Protein AF-A0A238BY83-F1 (afdb_monomer)

Structure (mmCIF, N/CA/C/O backbone):
data_AF-A0A238BY83-F1
#
_entry.id   AF-A0A238BY83-F1
#
loop_
_atom_site.group_PDB
_atom_site.id
_atom_site.type_symbol
_atom_site.label_atom_id
_atom_site.label_alt_id
_atom_site.label_comp_id
_atom_site.label_asym_id
_atom_site.label_entity_id
_atom_site.label_seq_id
_atom_site.pdbx_PDB_ins_code
_atom_site.Cartn_x
_atom_site.Cartn_y
_atom_site.Cartn_z
_atom_site.occupancy
_atom_site.B_iso_or_equiv
_atom_site.auth_seq_id
_atom_site.auth_comp_id
_atom_site.auth_asym_id
_atom_site.auth_atom_id
_atom_site.pdbx_PDB_model_num
ATOM 1 N N . MET A 1 1 ? 31.794 29.079 50.686 1.00 41.81 1 MET A N 1
ATOM 2 C CA . MET A 1 1 ? 31.452 29.181 49.250 1.00 41.81 1 MET A CA 1
ATOM 3 C C . MET A 1 1 ? 31.438 27.779 48.647 1.00 41.81 1 MET A C 1
ATOM 5 O O . MET A 1 1 ? 32.495 27.246 48.347 1.00 41.81 1 MET A O 1
ATOM 9 N N . LYS A 1 2 ? 30.267 27.136 48.556 1.00 31.14 2 LYS A N 1
ATOM 10 C CA . LYS A 1 2 ? 30.106 25.829 47.894 1.00 31.14 2 LYS A CA 1
ATOM 11 C C . LYS A 1 2 ? 29.605 26.087 46.470 1.00 31.14 2 LYS A C 1
ATOM 13 O O . LYS A 1 2 ? 28.514 26.622 46.310 1.00 31.14 2 LYS A O 1
ATOM 18 N N . ARG A 1 3 ? 30.414 25.765 45.455 1.00 30.19 3 ARG A N 1
ATOM 19 C CA . ARG A 1 3 ? 29.990 25.765 44.046 1.00 30.19 3 ARG A CA 1
ATOM 20 C C . ARG A 1 3 ? 29.174 24.495 43.798 1.00 30.19 3 ARG A C 1
ATOM 22 O O . ARG A 1 3 ? 29.721 23.400 43.856 1.00 30.19 3 ARG A O 1
ATOM 29 N N . PHE A 1 4 ? 27.877 24.658 43.563 1.00 29.23 4 PHE A N 1
ATOM 30 C CA . PHE A 1 4 ? 27.013 23.621 43.008 1.00 29.23 4 PHE A CA 1
ATOM 31 C C . PHE A 1 4 ? 27.157 23.642 41.484 1.00 29.23 4 PHE A C 1
ATOM 33 O O . PHE A 1 4 ? 26.803 24.626 40.838 1.00 29.23 4 PHE A O 1
ATOM 40 N N . SER A 1 5 ? 27.692 22.566 40.916 1.00 30.23 5 SER A N 1
ATOM 41 C CA . SER A 1 5 ? 27.694 22.322 39.474 1.00 30.23 5 SER A CA 1
ATOM 42 C C . SER A 1 5 ? 26.360 21.669 39.106 1.00 30.23 5 SER A C 1
ATOM 44 O O . SER A 1 5 ? 26.165 20.480 39.350 1.00 30.23 5 SER A O 1
ATOM 46 N N . LEU A 1 6 ? 25.418 22.439 38.559 1.00 30.34 6 LEU A N 1
ATOM 47 C CA . LEU A 1 6 ? 24.227 21.884 37.917 1.00 30.34 6 LEU A CA 1
ATOM 48 C C . LEU A 1 6 ? 24.635 21.275 36.570 1.00 30.34 6 LEU A C 1
ATOM 50 O O . LEU A 1 6 ? 24.821 21.989 35.588 1.00 30.34 6 LEU A O 1
ATOM 54 N N . ASN A 1 7 ? 24.759 19.949 36.520 1.00 27.45 7 ASN A N 1
ATOM 55 C CA . ASN A 1 7 ? 24.757 19.208 35.263 1.00 27.45 7 ASN A CA 1
ATOM 56 C C . ASN A 1 7 ? 23.314 19.137 34.747 1.00 27.45 7 ASN A C 1
ATOM 58 O O . ASN A 1 7 ? 22.578 18.201 35.048 1.00 27.45 7 ASN A O 1
ATOM 62 N N . LEU A 1 8 ? 22.907 20.150 33.982 1.00 28.91 8 LEU A N 1
ATOM 63 C CA . LEU A 1 8 ? 21.723 20.079 33.130 1.00 28.91 8 LEU A CA 1
ATOM 64 C C . LEU A 1 8 ? 22.057 19.179 31.935 1.00 28.91 8 LEU A C 1
ATOM 66 O O . LEU A 1 8 ? 22.703 19.593 30.974 1.00 28.91 8 LEU A O 1
ATOM 70 N N . SER A 1 9 ? 21.647 17.917 32.019 1.00 26.89 9 SER A N 1
ATOM 71 C CA . SER A 1 9 ? 21.647 16.982 30.900 1.00 26.89 9 SER A CA 1
ATOM 72 C C . SER A 1 9 ? 20.645 17.459 29.845 1.00 26.89 9 SER A C 1
ATOM 74 O O . SER A 1 9 ? 19.437 17.294 29.974 1.00 26.89 9 SER A O 1
ATOM 76 N N . ILE A 1 10 ? 21.170 18.078 28.789 1.00 30.34 10 ILE A N 1
ATOM 77 C CA . ILE A 1 10 ? 20.433 18.453 27.578 1.00 30.34 10 ILE A CA 1
ATOM 78 C C . ILE A 1 10 ? 19.912 17.161 26.915 1.00 30.34 10 ILE A C 1
ATOM 80 O O . ILE A 1 10 ? 20.734 16.332 26.506 1.00 30.34 10 ILE A O 1
ATOM 84 N N . PRO A 1 11 ? 18.590 16.951 26.762 1.00 30.19 11 PRO A N 1
ATOM 85 C CA . PRO A 1 11 ? 18.080 15.819 25.998 1.00 30.19 11 PRO A CA 1
ATOM 86 C C . PRO A 1 11 ? 18.456 15.993 24.522 1.00 30.19 11 PRO A C 1
ATOM 88 O O . PRO A 1 11 ? 18.239 17.049 23.921 1.00 30.19 11 PRO A O 1
ATOM 91 N N . ARG A 1 12 ? 19.056 14.957 23.927 1.00 31.55 12 ARG A N 1
ATOM 92 C CA . ARG A 1 12 ? 19.470 14.942 22.518 1.00 31.55 12 ARG A CA 1
ATOM 93 C C . ARG A 1 12 ? 18.233 15.035 21.616 1.00 31.55 12 ARG A C 1
ATOM 95 O O . ARG A 1 12 ? 17.454 14.093 21.537 1.00 31.55 12 ARG A O 1
ATOM 102 N N . LYS A 1 13 ? 18.100 16.150 20.891 1.00 34.75 13 LYS A N 1
ATOM 103 C CA . LYS A 1 13 ? 17.168 16.362 19.767 1.00 34.75 13 LYS A CA 1
ATOM 104 C C . LYS A 1 13 ? 17.365 15.312 18.657 1.00 34.75 13 LYS A C 1
ATOM 106 O O . LYS A 1 13 ? 18.086 15.581 17.697 1.00 34.75 13 LYS A O 1
ATOM 111 N N . LYS A 1 14 ? 16.752 14.129 18.756 1.00 36.59 14 LYS A N 1
ATOM 112 C CA . LYS A 1 14 ? 16.713 13.157 17.639 1.00 36.59 14 LYS A CA 1
ATOM 113 C C . LYS A 1 14 ? 15.357 12.486 17.371 1.00 36.59 14 LYS A C 1
ATOM 115 O O . LYS A 1 14 ? 15.296 11.634 16.497 1.00 36.59 14 LYS A O 1
ATOM 120 N N . GLU A 1 15 ? 14.267 12.929 17.995 1.00 35.94 15 GLU A N 1
ATOM 121 C CA . GLU A 1 15 ? 12.929 12.325 17.802 1.00 35.94 15 GLU A CA 1
ATOM 122 C C . GLU A 1 15 ? 11.885 13.244 17.134 1.00 35.94 15 GLU A C 1
ATOM 124 O O . GLU A 1 15 ? 10.696 12.958 17.167 1.00 35.94 15 GLU A O 1
ATOM 129 N N . LEU A 1 16 ? 12.291 14.343 16.486 1.00 33.12 16 LEU A N 1
ATOM 130 C CA . LEU A 1 16 ? 11.354 15.405 16.066 1.00 33.12 16 LEU A CA 1
ATOM 131 C C . LEU A 1 16 ? 11.336 15.749 14.565 1.00 33.12 16 LEU A C 1
ATOM 133 O O . LEU A 1 16 ? 11.006 16.871 14.201 1.00 33.12 16 LEU A O 1
ATOM 137 N N . ILE A 1 17 ? 11.653 14.807 13.671 1.00 40.25 17 ILE A N 1
ATOM 138 C CA . ILE A 1 17 ? 11.677 15.106 12.220 1.00 40.25 17 ILE A CA 1
ATOM 139 C C . ILE A 1 17 ? 10.316 14.845 11.538 1.00 40.25 17 ILE A C 1
ATOM 141 O O . ILE A 1 17 ? 9.956 15.562 10.607 1.00 40.25 17 ILE A O 1
ATOM 145 N N . LEU A 1 18 ? 9.488 13.925 12.052 1.00 41.97 18 LEU A N 1
ATOM 146 C CA . LEU A 1 18 ? 8.132 13.692 11.522 1.00 41.97 18 LEU A CA 1
ATOM 147 C C . LEU A 1 18 ? 7.131 14.789 11.906 1.00 41.97 18 LEU A C 1
ATOM 149 O O . LEU A 1 18 ? 6.262 15.111 11.102 1.00 41.97 18 LEU A O 1
ATOM 153 N N . SER A 1 19 ? 7.267 15.414 13.084 1.00 35.25 19 SER A N 1
ATOM 154 C CA . SER A 1 19 ? 6.398 16.549 13.410 1.00 35.25 19 SER A CA 1
ATOM 155 C C . SER A 1 19 ? 6.731 17.742 12.518 1.00 35.25 19 SER A C 1
ATOM 157 O O . SER A 1 19 ? 5.810 18.325 11.973 1.00 35.25 19 SER A O 1
ATOM 159 N N . GLN A 1 20 ? 8.011 18.051 12.273 1.00 34.56 20 GLN A N 1
ATOM 160 C CA . GLN A 1 20 ? 8.389 19.231 11.489 1.00 34.56 20 GLN A CA 1
ATOM 161 C C . GLN A 1 20 ? 8.187 19.095 9.979 1.00 34.56 20 GLN A C 1
ATOM 163 O O . GLN A 1 20 ? 7.796 20.077 9.372 1.00 34.56 20 GLN A O 1
ATOM 168 N N . PHE A 1 21 ? 8.327 17.926 9.348 1.00 37.38 21 PHE A N 1
ATOM 169 C CA . PHE A 1 21 ? 7.964 17.821 7.923 1.00 37.38 21 PHE A CA 1
ATOM 170 C C . PHE A 1 21 ? 6.446 17.835 7.691 1.00 37.38 21 PHE A C 1
ATOM 172 O O . PHE A 1 21 ? 5.983 18.340 6.672 1.00 37.38 21 PHE A O 1
ATOM 179 N N . VAL A 1 22 ? 5.654 17.357 8.656 1.00 39.00 22 VAL A N 1
ATOM 180 C CA . VAL A 1 22 ? 4.190 17.488 8.609 1.00 39.00 22 VAL A CA 1
ATOM 181 C C . VAL A 1 22 ? 3.746 18.903 9.020 1.00 39.00 22 VAL A C 1
ATOM 183 O O . VAL A 1 22 ? 2.721 19.383 8.543 1.00 39.00 22 VAL A O 1
ATOM 186 N N . THR A 1 23 ? 4.528 19.620 9.839 1.00 32.88 23 THR A N 1
ATOM 187 C CA . THR A 1 23 ? 4.147 20.928 10.398 1.00 32.88 23 THR A CA 1
ATOM 188 C C . THR A 1 23 ? 4.824 22.154 9.747 1.00 32.88 23 THR A C 1
ATOM 190 O O . THR A 1 23 ? 4.247 23.233 9.785 1.00 32.88 23 THR A O 1
ATOM 193 N N . GLU A 1 24 ? 5.969 22.049 9.064 1.00 30.02 24 GLU A N 1
ATOM 194 C CA . GLU A 1 24 ? 6.550 23.145 8.247 1.00 30.02 24 GLU A CA 1
ATOM 195 C C . GLU A 1 24 ? 5.953 23.211 6.838 1.00 30.02 24 GLU A C 1
ATOM 197 O O . GLU A 1 24 ? 5.902 24.286 6.249 1.00 30.02 24 GLU A O 1
ATOM 202 N N . VAL A 1 25 ? 5.379 22.119 6.324 1.00 36.94 25 VAL A N 1
ATOM 203 C CA . VAL A 1 25 ? 4.480 22.205 5.157 1.00 36.94 25 VAL A CA 1
ATOM 204 C C . VAL A 1 25 ? 3.147 22.865 5.558 1.00 36.94 25 VAL A C 1
ATOM 206 O O . VAL A 1 25 ? 2.490 23.500 4.736 1.00 36.94 25 VAL A O 1
ATOM 209 N N . SER A 1 26 ? 2.781 22.823 6.846 1.00 35.38 26 SER A N 1
ATOM 210 C CA . SER A 1 26 ? 1.561 23.451 7.373 1.00 35.38 26 SER A CA 1
ATOM 211 C C . SER A 1 26 ? 1.633 24.980 7.492 1.00 35.38 26 SER A C 1
ATOM 213 O O . SER A 1 26 ? 0.587 25.597 7.685 1.00 35.38 26 SER A O 1
ATOM 215 N N . SER A 1 27 ? 2.806 25.617 7.394 1.00 32.78 27 SER A N 1
ATOM 216 C CA . SER A 1 27 ? 2.915 27.081 7.538 1.00 32.78 27 SER A CA 1
ATOM 217 C C . SER A 1 27 ? 2.923 27.850 6.211 1.00 32.78 27 SER A C 1
ATOM 219 O O . SER A 1 27 ? 2.847 29.078 6.234 1.00 32.78 27 SER A O 1
ATOM 221 N N . PHE A 1 28 ? 2.933 27.165 5.058 1.00 34.78 28 PHE A N 1
ATOM 222 C CA . PHE A 1 28 ? 2.828 27.817 3.740 1.00 34.78 28 PHE A CA 1
ATOM 223 C C . PHE A 1 28 ? 1.877 27.145 2.737 1.00 34.78 28 PHE A C 1
ATOM 225 O O . PHE A 1 28 ? 1.628 27.686 1.660 1.00 34.78 28 PHE A O 1
ATOM 232 N N . VAL A 1 29 ? 1.275 26.009 3.091 1.00 37.59 29 VAL A N 1
ATOM 233 C CA . VAL A 1 29 ? 0.162 25.425 2.340 1.00 37.59 29 VAL A CA 1
ATOM 234 C C . VAL A 1 29 ? -1.115 25.891 3.02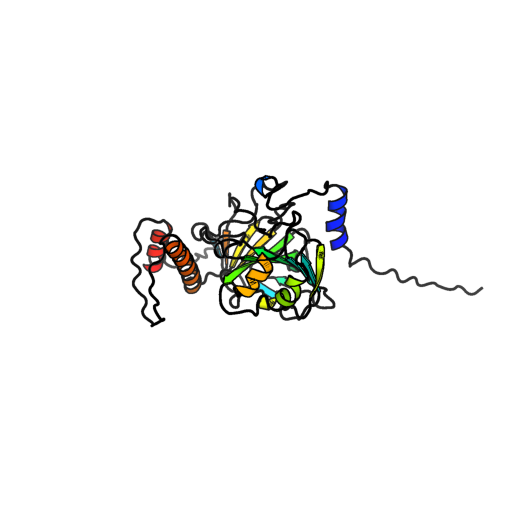9 1.00 37.59 29 VAL A C 1
ATOM 236 O O . VAL A 1 29 ? -1.386 25.491 4.159 1.00 37.59 29 VAL A O 1
ATOM 239 N N . ARG A 1 30 ? -1.916 26.746 2.371 1.00 37.56 30 ARG A N 1
ATOM 240 C CA . ARG A 1 30 ? -3.354 26.835 2.694 1.00 37.56 30 ARG A CA 1
ATOM 241 C C . ARG A 1 30 ? -3.819 25.400 2.870 1.00 37.56 30 ARG A C 1
ATOM 243 O O . ARG A 1 30 ? -3.630 24.654 1.920 1.00 37.56 30 ARG A O 1
ATOM 250 N N . VAL A 1 31 ? -4.337 25.017 4.038 1.00 44.53 31 VAL A N 1
ATOM 251 C CA . VAL A 1 31 ? -4.898 23.682 4.293 1.00 44.53 31 VAL A CA 1
ATOM 252 C C . VAL A 1 31 ? -5.777 23.326 3.094 1.00 44.53 31 VAL A C 1
ATOM 254 O O . VAL A 1 31 ? -6.873 23.866 2.955 1.00 44.53 31 VAL A O 1
ATOM 257 N N . MET A 1 32 ? -5.243 22.549 2.147 1.00 55.66 32 MET A N 1
ATOM 258 C CA . MET A 1 32 ? -5.947 22.289 0.899 1.00 55.66 32 MET A CA 1
ATOM 259 C C . MET A 1 32 ? -6.976 21.239 1.252 1.00 55.66 32 MET A C 1
ATOM 261 O O . MET A 1 32 ? -6.632 20.094 1.539 1.00 55.66 32 MET A O 1
ATOM 265 N N . ASN A 1 33 ? -8.226 21.676 1.338 1.00 72.81 33 ASN A N 1
ATOM 266 C CA . ASN A 1 33 ? -9.352 20.786 1.512 1.00 72.81 33 ASN A CA 1
ATOM 267 C C . ASN A 1 33 ? -9.469 19.979 0.211 1.00 72.81 33 ASN A C 1
ATOM 269 O O . ASN A 1 33 ? -9.719 20.558 -0.840 1.00 72.81 33 ASN A O 1
ATOM 273 N N . TRP A 1 34 ? -9.176 18.684 0.265 1.00 85.75 34 TRP A N 1
ATOM 274 C CA . TRP A 1 34 ? -9.287 17.762 -0.865 1.00 85.75 34 TRP A CA 1
ATOM 275 C C . TRP A 1 34 ? -10.074 16.538 -0.417 1.00 85.75 34 TRP A C 1
ATOM 277 O O . TRP A 1 34 ? -10.044 16.192 0.763 1.00 85.75 34 TRP A O 1
ATOM 287 N N . ASP A 1 35 ? -10.755 15.869 -1.338 1.00 84.88 35 ASP A N 1
ATOM 288 C CA . ASP A 1 35 ? -11.461 14.616 -1.072 1.00 84.88 35 ASP A CA 1
ATOM 289 C C . ASP A 1 35 ? -11.486 13.730 -2.333 1.00 84.88 35 ASP A C 1
ATOM 291 O O . ASP A 1 35 ? -10.719 13.945 -3.275 1.00 84.88 35 ASP A O 1
ATOM 295 N N . TYR A 1 36 ? -12.310 12.680 -2.331 1.00 86.94 36 TYR A N 1
ATOM 296 C CA . TYR A 1 36 ? -12.517 11.794 -3.483 1.00 86.94 36 TYR A CA 1
ATOM 297 C C . TYR A 1 36 ? -13.848 12.048 -4.214 1.00 86.94 36 TYR A C 1
ATOM 299 O O . TYR A 1 36 ? -14.173 11.330 -5.163 1.00 86.94 36 TYR A O 1
ATOM 307 N N . CYS A 1 37 ? -14.604 13.059 -3.788 1.00 79.56 37 CYS A N 1
ATOM 308 C CA . CYS A 1 37 ? -15.948 13.393 -4.236 1.00 79.56 37 CYS A CA 1
ATOM 309 C C . CYS A 1 37 ? -15.971 14.785 -4.886 1.00 79.56 37 CYS A C 1
ATOM 311 O O . CYS A 1 37 ? -15.739 14.890 -6.092 1.00 79.56 37 CYS A O 1
ATOM 313 N N . GLU A 1 38 ? -16.270 15.830 -4.111 1.00 75.88 38 GLU A N 1
ATOM 314 C CA . GLU A 1 38 ? -16.472 17.199 -4.594 1.00 75.88 38 GLU A CA 1
ATOM 315 C C . GLU A 1 38 ? -15.154 17.818 -5.075 1.00 75.88 38 GLU A C 1
ATOM 317 O O . GLU A 1 38 ? -15.053 18.257 -6.221 1.00 75.88 38 GLU A O 1
ATOM 322 N N . GLU A 1 39 ? -14.111 17.728 -4.251 1.00 81.56 39 GLU A N 1
ATOM 323 C CA . GLU A 1 39 ? -12.740 18.153 -4.553 1.00 81.56 39 GLU A CA 1
ATOM 324 C C . GLU A 1 39 ? -11.891 16.947 -4.976 1.00 81.56 39 GLU A C 1
ATOM 326 O O . GLU A 1 39 ? -10.784 16.708 -4.479 1.00 81.56 39 GLU A O 1
ATOM 331 N N . GLY A 1 40 ? -12.459 16.149 -5.886 1.00 83.25 40 GLY A N 1
ATOM 332 C CA . GLY A 1 40 ? -11.919 14.867 -6.319 1.00 83.25 40 GLY A 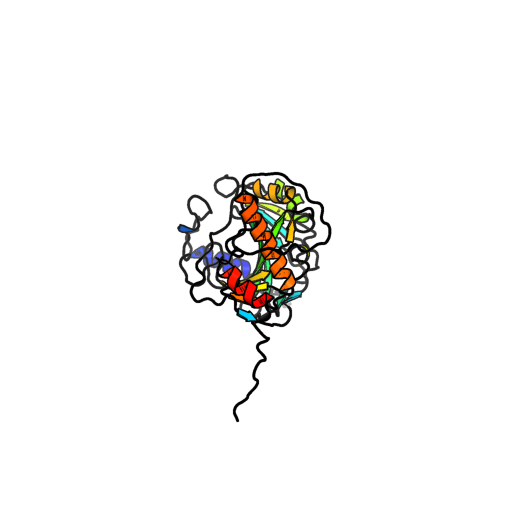CA 1
ATOM 333 C C . GLY A 1 40 ? -10.596 14.946 -7.100 1.00 83.25 40 GLY A C 1
ATOM 334 O O . GLY A 1 40 ? -10.143 16.026 -7.487 1.00 83.25 40 GLY A O 1
ATOM 335 N N . PRO A 1 41 ? -10.002 13.787 -7.458 1.00 85.44 41 PRO A N 1
ATOM 336 C CA . PRO A 1 41 ? -8.668 13.677 -8.064 1.00 85.44 41 PRO A CA 1
ATOM 337 C C . PRO A 1 41 ? -8.355 14.562 -9.273 1.00 85.44 41 PRO A C 1
ATOM 339 O O . PRO A 1 41 ? -7.191 14.842 -9.549 1.00 85.44 41 PRO A O 1
ATOM 342 N N . LYS A 1 42 ? -9.379 14.984 -10.021 1.00 85.69 42 LYS A N 1
ATOM 343 C CA . LYS A 1 42 ? -9.241 15.883 -11.174 1.00 85.69 42 LYS A CA 1
ATOM 344 C C . LYS A 1 42 ? -8.822 17.306 -10.771 1.00 85.69 42 LYS A C 1
ATOM 346 O O . LYS A 1 42 ? -8.242 18.007 -11.593 1.00 85.69 42 LYS A O 1
ATOM 351 N N . TYR A 1 43 ? -9.140 17.723 -9.549 1.00 86.25 43 TYR A N 1
ATOM 352 C CA . TYR A 1 43 ? -8.938 19.080 -9.037 1.00 86.25 43 TYR A CA 1
ATOM 353 C C . TYR A 1 43 ? -7.735 19.190 -8.097 1.00 86.25 43 TYR A C 1
ATOM 355 O O . TYR A 1 43 ? -7.404 20.277 -7.631 1.00 86.25 43 TYR A O 1
ATOM 363 N N . TRP A 1 44 ? -7.062 18.072 -7.820 1.00 89.44 44 TRP A N 1
ATOM 364 C CA . TRP A 1 44 ? -5.955 18.048 -6.880 1.00 89.44 44 TRP A CA 1
ATOM 365 C C . TRP A 1 44 ? -4.747 18.857 -7.377 1.00 89.44 44 TRP A C 1
ATOM 367 O O . TRP A 1 44 ? -4.375 18.776 -8.551 1.00 89.44 44 TRP A O 1
ATOM 377 N N . PRO A 1 45 ? -4.085 19.605 -6.482 1.00 82.56 45 PRO A N 1
ATOM 378 C CA . PRO A 1 45 ? -2.884 20.360 -6.818 1.00 82.56 45 PRO A CA 1
ATOM 379 C C . PRO A 1 45 ? -1.724 19.419 -7.163 1.00 82.56 45 PRO A C 1
ATOM 381 O O . PRO A 1 45 ? -1.587 18.346 -6.571 1.00 82.56 45 PRO A O 1
ATOM 384 N N . ASN A 1 46 ? -0.860 19.846 -8.091 1.00 82.31 46 ASN A N 1
ATOM 385 C CA . ASN A 1 46 ? 0.344 19.115 -8.521 1.00 82.31 46 ASN A CA 1
ATOM 386 C C . ASN A 1 46 ? 0.066 17.673 -8.999 1.00 82.31 46 ASN A C 1
ATOM 388 O O . ASN A 1 46 ? 0.945 16.811 -8.977 1.00 82.31 46 ASN A O 1
ATOM 392 N N . ALA A 1 47 ? -1.173 17.398 -9.411 1.00 87.88 47 ALA A N 1
ATOM 393 C CA . ALA A 1 47 ? -1.637 16.089 -9.854 1.00 87.88 47 ALA A CA 1
ATOM 394 C C . ALA A 1 47 ? -1.420 15.847 -11.362 1.00 87.88 47 ALA A C 1
ATOM 396 O O . ALA A 1 47 ? -1.876 14.831 -11.885 1.00 87.88 47 ALA A O 1
ATOM 397 N N . ASP A 1 48 ? -0.738 16.761 -12.054 1.00 87.88 48 ASP A N 1
ATOM 398 C CA . ASP A 1 48 ? -0.529 16.810 -13.507 1.00 87.88 48 ASP A CA 1
ATOM 399 C C . ASP A 1 48 ? 0.921 16.516 -13.940 1.00 87.88 48 ASP A C 1
ATOM 401 O O . ASP A 1 48 ? 1.253 16.607 -15.124 1.00 87.88 48 ASP A O 1
ATOM 405 N N . GLY A 1 49 ? 1.780 16.119 -12.997 1.00 91.50 49 GLY A N 1
ATOM 406 C CA . GLY A 1 49 ? 3.159 15.726 -13.273 1.00 91.50 49 GLY A CA 1
ATOM 407 C C . GLY A 1 49 ? 3.304 14.488 -14.180 1.00 91.50 49 GLY A C 1
ATOM 408 O O . GLY A 1 49 ? 2.356 13.748 -14.466 1.00 91.50 49 GLY A O 1
ATOM 409 N N . HIS A 1 50 ? 4.527 14.244 -14.653 1.00 95.31 50 HIS A N 1
ATOM 410 C CA . HIS A 1 50 ? 4.824 13.172 -15.616 1.00 95.31 50 HIS A CA 1
ATOM 411 C C . HIS A 1 50 ? 5.173 11.829 -14.958 1.00 95.31 50 HIS A C 1
ATOM 413 O O . HIS A 1 50 ? 5.266 10.809 -15.642 1.00 95.31 50 HIS A O 1
ATOM 419 N N . ASN A 1 51 ? 5.321 11.803 -13.635 1.00 96.38 51 ASN A N 1
ATOM 420 C CA . ASN A 1 51 ? 5.588 10.605 -12.848 1.00 96.38 51 ASN A CA 1
ATOM 421 C C . ASN A 1 51 ? 4.483 10.337 -11.820 1.00 96.38 51 ASN A C 1
ATOM 423 O O . ASN A 1 51 ? 4.728 9.745 -10.773 1.00 96.38 51 ASN A O 1
ATOM 427 N N . GLN A 1 52 ? 3.246 10.722 -12.128 1.00 97.88 52 GLN A N 1
ATOM 428 C CA . GLN A 1 52 ? 2.111 10.516 -11.235 1.00 97.88 52 GLN A CA 1
ATOM 429 C C . GLN A 1 52 ? 1.718 9.039 -11.091 1.00 97.88 52 GLN A C 1
ATOM 431 O O . GLN A 1 52 ? 1.809 8.243 -12.031 1.00 97.88 52 GLN A O 1
ATOM 436 N N . SER A 1 53 ? 1.259 8.681 -9.901 1.00 98.44 53 SER A N 1
ATOM 437 C CA . SER A 1 53 ? 0.730 7.369 -9.522 1.00 98.44 53 SER A CA 1
ATOM 438 C C . SER A 1 53 ? -0.759 7.481 -9.171 1.00 98.44 53 SER A C 1
ATOM 440 O O . SER A 1 53 ? -1.199 8.565 -8.781 1.00 98.44 53 SER A O 1
ATOM 442 N N . PRO A 1 54 ? -1.547 6.395 -9.255 1.00 98.44 54 PRO A N 1
ATOM 443 C CA . PRO A 1 54 ? -1.160 5.030 -9.635 1.00 98.44 54 PRO A CA 1
ATOM 444 C C . PRO A 1 54 ? -1.056 4.847 -11.156 1.00 98.44 54 PRO A C 1
ATOM 446 O O . PRO A 1 54 ? -1.404 5.741 -11.918 1.00 98.44 54 PRO A O 1
ATOM 449 N N . ILE A 1 55 ? -0.604 3.679 -11.621 1.00 98.38 55 ILE A N 1
ATOM 450 C CA . ILE A 1 55 ? -0.543 3.321 -13.052 1.00 98.38 55 ILE A CA 1
ATOM 451 C C . ILE A 1 55 ? -1.206 1.966 -13.329 1.00 98.38 55 ILE A C 1
ATOM 453 O O . ILE A 1 55 ? -1.422 1.155 -12.427 1.00 98.38 55 ILE A O 1
ATOM 457 N N . ASN A 1 56 ? -1.495 1.700 -14.604 1.00 97.50 56 ASN A N 1
ATOM 458 C CA . ASN A 1 56 ? -1.808 0.351 -15.067 1.00 97.50 56 ASN A CA 1
ATOM 459 C C . ASN A 1 56 ? -0.523 -0.477 -15.225 1.00 97.50 56 ASN A C 1
ATOM 461 O O . ASN A 1 56 ? 0.394 -0.080 -15.943 1.00 97.50 56 ASN A O 1
ATOM 465 N N . LEU A 1 57 ? -0.492 -1.648 -14.595 1.00 95.75 57 LEU A N 1
ATOM 466 C CA . LEU A 1 57 ? 0.573 -2.636 -14.706 1.00 95.75 57 LEU A CA 1
ATOM 467 C C . LEU A 1 57 ? 0.312 -3.493 -15.951 1.00 95.75 57 LEU A C 1
ATOM 469 O O . LEU A 1 57 ? -0.495 -4.428 -15.934 1.00 95.75 57 LEU A O 1
ATOM 473 N N . ASP A 1 58 ? 0.963 -3.129 -17.053 1.00 88.69 58 ASP A N 1
ATOM 474 C CA . ASP A 1 58 ? 0.839 -3.804 -18.344 1.00 88.69 58 ASP A CA 1
ATOM 475 C C . ASP A 1 58 ? 2.084 -4.650 -18.639 1.00 88.69 58 ASP A C 1
ATOM 477 O O . ASP A 1 58 ? 3.199 -4.135 -18.716 1.00 88.69 58 ASP A O 1
ATOM 481 N N . LEU A 1 59 ? 1.889 -5.956 -18.844 1.00 83.38 59 LEU A N 1
ATOM 482 C CA . LEU A 1 59 ? 2.975 -6.871 -19.204 1.00 83.38 59 LEU A CA 1
ATOM 483 C C . LEU A 1 59 ? 3.618 -6.562 -20.555 1.00 83.38 59 LEU A C 1
ATOM 485 O O . LEU A 1 59 ? 4.745 -6.979 -20.787 1.00 83.38 59 LEU A O 1
ATOM 489 N N . SER A 1 60 ? 2.918 -5.891 -21.467 1.00 84.00 60 SER A N 1
ATOM 490 C CA . SER A 1 60 ? 3.475 -5.560 -22.782 1.00 84.00 60 SER A CA 1
ATOM 491 C C . SER A 1 60 ? 4.496 -4.422 -22.734 1.00 84.00 60 SER A C 1
ATOM 493 O O . SER A 1 60 ? 5.264 -4.256 -23.677 1.00 84.00 60 SER A O 1
ATOM 495 N N . LEU A 1 61 ? 4.524 -3.660 -21.637 1.00 83.50 61 LEU A N 1
ATOM 496 C CA . LEU A 1 61 ? 5.370 -2.476 -21.462 1.00 83.50 61 LEU A CA 1
ATOM 497 C C . LEU A 1 61 ? 6.507 -2.707 -20.460 1.00 83.50 61 LEU A C 1
ATOM 499 O O . LEU A 1 61 ? 7.167 -1.758 -20.042 1.00 83.50 61 LEU A O 1
ATOM 503 N N . VAL A 1 62 ? 6.705 -3.954 -20.029 1.00 90.00 62 VAL A N 1
ATOM 504 C CA . VAL A 1 62 ? 7.571 -4.261 -18.898 1.00 90.00 62 VAL A CA 1
ATOM 505 C C . VAL A 1 62 ? 8.978 -4.654 -19.315 1.00 90.00 62 VAL A C 1
ATOM 507 O O . VAL A 1 62 ? 9.184 -5.435 -20.243 1.00 90.00 62 VAL A O 1
ATOM 510 N N . LYS A 1 63 ? 9.959 -4.178 -18.552 1.00 92.50 63 LYS A N 1
ATOM 511 C CA . LYS A 1 63 ? 11.328 -4.677 -18.605 1.00 92.50 63 LYS A CA 1
ATOM 512 C C . LYS A 1 63 ? 11.543 -5.731 -17.530 1.00 92.50 63 LYS A C 1
ATOM 514 O O . LYS A 1 63 ? 11.318 -5.487 -16.344 1.00 92.50 63 LYS A O 1
ATOM 519 N N . HIS A 1 64 ? 11.998 -6.905 -17.941 1.00 92.19 64 HIS A N 1
ATOM 520 C CA . HIS A 1 64 ? 12.348 -7.971 -17.012 1.00 92.19 64 HIS A CA 1
ATOM 521 C C . HIS A 1 64 ? 13.725 -7.713 -16.416 1.00 92.19 64 HIS A C 1
ATOM 523 O O . HIS A 1 64 ? 14.687 -7.489 -17.149 1.00 92.19 64 HIS A O 1
ATOM 529 N N . ILE A 1 65 ? 13.811 -7.758 -15.092 1.00 94.00 65 ILE A N 1
ATOM 530 C CA . ILE A 1 65 ? 15.053 -7.533 -14.357 1.00 94.00 65 ILE A CA 1
ATOM 531 C C . ILE A 1 65 ? 15.206 -8.644 -13.317 1.00 94.00 65 ILE A C 1
ATOM 533 O O . ILE A 1 65 ? 14.239 -9.036 -12.663 1.00 94.00 65 ILE A O 1
ATOM 537 N N . THR A 1 66 ? 16.425 -9.146 -13.147 1.00 94.12 66 THR A N 1
ATOM 538 C CA . THR A 1 66 ? 16.775 -10.061 -12.056 1.00 94.12 66 THR A CA 1
ATOM 539 C C . THR A 1 66 ? 17.538 -9.286 -10.994 1.00 94.12 66 THR A C 1
ATOM 541 O O . THR A 1 66 ? 18.490 -8.575 -11.308 1.00 94.12 66 THR A O 1
ATOM 544 N N . VAL A 1 67 ? 17.111 -9.411 -9.742 1.00 95.00 67 VAL A N 1
ATOM 545 C CA . VAL A 1 67 ? 17.719 -8.740 -8.588 1.00 95.00 67 VAL A CA 1
ATOM 546 C C . VAL A 1 67 ? 17.767 -9.677 -7.397 1.00 95.00 67 VAL A C 1
ATOM 548 O O . VAL A 1 67 ? 16.957 -10.602 -7.281 1.00 95.00 67 VAL A O 1
ATOM 551 N N . ASP A 1 68 ? 18.658 -9.373 -6.459 1.00 93.56 68 ASP A N 1
ATOM 552 C CA . ASP A 1 68 ? 18.616 -9.989 -5.141 1.00 93.56 68 ASP A CA 1
ATOM 553 C C . ASP A 1 68 ? 17.239 -9.808 -4.482 1.00 93.56 68 ASP A C 1
ATOM 555 O O . ASP A 1 68 ? 16.566 -8.794 -4.706 1.00 93.56 68 ASP A O 1
ATOM 559 N N . PRO A 1 69 ? 16.806 -10.759 -3.637 1.00 93.19 69 PRO A N 1
ATOM 560 C CA . PRO A 1 69 ? 15.513 -10.677 -2.975 1.00 93.19 69 PRO A CA 1
ATOM 561 C C . PRO A 1 69 ? 15.333 -9.379 -2.182 1.00 93.19 69 PRO A C 1
ATOM 563 O O . PRO A 1 69 ? 16.246 -8.917 -1.492 1.00 93.19 69 PRO A O 1
ATOM 566 N N . LEU A 1 70 ? 14.119 -8.831 -2.227 1.00 97.00 70 LEU A N 1
ATOM 567 C CA . LEU A 1 70 ? 13.701 -7.784 -1.303 1.00 97.00 70 LEU A CA 1
ATOM 568 C C . LEU A 1 70 ? 13.630 -8.368 0.114 1.00 97.00 70 LEU A C 1
ATOM 570 O O . LEU A 1 70 ? 12.943 -9.364 0.352 1.00 97.00 70 LEU A O 1
ATOM 574 N N . LYS A 1 71 ? 14.358 -7.756 1.047 1.00 97.81 71 LYS A N 1
ATOM 575 C CA . LYS A 1 71 ? 14.450 -8.190 2.442 1.00 97.81 71 LYS A CA 1
ATOM 576 C C . LYS A 1 71 ? 13.533 -7.339 3.309 1.00 97.81 71 LYS A C 1
ATOM 578 O O . LYS A 1 71 ? 13.506 -6.120 3.167 1.00 97.81 71 LYS A O 1
ATOM 583 N N . PHE A 1 72 ? 12.844 -8.005 4.227 1.00 98.19 72 PHE A N 1
ATOM 584 C CA . PHE A 1 72 ? 11.951 -7.414 5.218 1.00 98.19 72 PHE A CA 1
ATOM 585 C C . PHE A 1 72 ? 12.521 -7.708 6.602 1.00 98.19 72 PHE A C 1
ATOM 587 O O . PHE A 1 72 ? 12.627 -8.872 6.986 1.00 98.19 72 PHE A O 1
ATOM 594 N N . LEU A 1 73 ? 12.932 -6.673 7.327 1.00 97.88 73 LEU A N 1
ATOM 595 C CA . LEU A 1 73 ? 13.553 -6.788 8.645 1.00 97.88 73 LEU A CA 1
ATOM 596 C C . LEU A 1 73 ? 12.546 -6.398 9.723 1.00 97.88 73 LEU A C 1
ATOM 598 O O . LEU A 1 73 ? 11.870 -5.384 9.591 1.00 97.88 73 LEU A O 1
ATOM 602 N N . ASN A 1 74 ? 12.459 -7.186 10.795 1.00 97.12 74 ASN A N 1
ATOM 603 C CA . ASN A 1 74 ? 11.560 -6.957 11.938 1.00 97.12 74 ASN A CA 1
ATOM 604 C C . ASN A 1 74 ? 10.055 -6.948 11.593 1.00 97.12 74 ASN A C 1
ATOM 606 O O . ASN A 1 74 ? 9.239 -6.494 12.387 1.00 97.12 74 ASN A O 1
ATOM 610 N N . TYR A 1 75 ? 9.663 -7.492 10.438 1.00 97.38 75 TYR A N 1
ATOM 611 C CA . TYR A 1 75 ? 8.258 -7.576 10.010 1.00 97.38 75 TYR A CA 1
ATOM 612 C C . TYR A 1 75 ? 7.426 -8.617 10.777 1.00 97.38 75 TYR A C 1
ATOM 614 O O . TYR A 1 75 ? 6.196 -8.552 10.760 1.00 97.38 75 TYR A O 1
ATOM 622 N N . ASP A 1 76 ? 8.090 -9.561 11.447 1.00 95.62 76 ASP A N 1
ATOM 623 C CA . ASP A 1 76 ? 7.461 -10.576 12.302 1.00 95.62 76 ASP A CA 1
ATOM 624 C C . ASP A 1 76 ? 7.266 -10.095 13.752 1.00 95.62 76 ASP A C 1
ATOM 626 O O . ASP A 1 76 ? 6.659 -10.790 14.568 1.00 95.62 76 ASP A O 1
ATOM 630 N N . VAL A 1 77 ? 7.778 -8.906 14.091 1.00 94.81 77 VAL A N 1
ATOM 631 C CA . VAL A 1 77 ? 7.609 -8.318 15.422 1.00 94.81 77 VAL A CA 1
ATOM 632 C C . VAL A 1 77 ? 6.168 -7.849 15.583 1.00 94.81 77 VAL A C 1
ATOM 634 O O . VAL A 1 77 ? 5.610 -7.189 14.708 1.00 94.81 77 VAL A O 1
ATOM 637 N N . LYS A 1 78 ? 5.574 -8.172 16.733 1.00 95.19 78 LYS A N 1
ATOM 638 C CA . LYS A 1 78 ? 4.249 -7.688 17.122 1.00 95.19 78 LYS A CA 1
ATOM 639 C C . LYS A 1 78 ? 4.335 -6.232 17.551 1.00 95.19 78 LYS A C 1
ATOM 641 O O . LYS A 1 78 ? 5.037 -5.899 18.504 1.00 95.19 78 LYS A O 1
ATOM 646 N N . LEU A 1 79 ? 3.599 -5.379 16.855 1.00 95.56 79 LEU A N 1
ATOM 647 C CA . LEU A 1 79 ? 3.589 -3.944 17.077 1.00 95.56 79 LEU A CA 1
ATOM 648 C C . LEU A 1 79 ? 2.297 -3.500 17.761 1.00 95.56 79 LEU A C 1
ATOM 650 O O . LEU A 1 79 ? 1.220 -4.069 17.568 1.00 95.56 79 LEU A O 1
ATOM 654 N N . LYS A 1 80 ? 2.417 -2.425 18.535 1.00 96.25 80 LYS A N 1
ATOM 655 C CA . LYS A 1 80 ? 1.292 -1.641 19.046 1.00 96.25 80 LYS A CA 1
ATOM 656 C C . LYS A 1 80 ? 1.246 -0.326 18.288 1.00 96.25 80 LYS A C 1
ATOM 658 O O . LYS A 1 80 ? 2.272 0.140 17.804 1.00 96.25 80 LYS A O 1
ATOM 663 N N . GLY A 1 81 ? 0.085 0.300 18.210 1.00 96.56 81 GLY A N 1
ATOM 664 C CA . GLY A 1 81 ? -0.055 1.549 17.481 1.00 96.56 81 GLY A CA 1
ATOM 665 C C . GLY A 1 81 ? -1.381 2.235 17.718 1.00 96.56 81 GLY A C 1
ATOM 666 O O . GLY A 1 81 ? -2.062 2.013 18.725 1.00 96.56 81 GLY A O 1
ATOM 667 N N . GLU A 1 82 ? -1.710 3.089 16.768 1.00 98.25 82 GLU A N 1
ATOM 668 C CA . GLU A 1 82 ? -2.992 3.758 16.644 1.00 98.25 82 GLU A CA 1
ATOM 669 C C . GLU A 1 82 ? -3.544 3.499 15.244 1.00 98.25 82 GLU A C 1
ATOM 671 O O . GLU A 1 82 ? -2.802 3.549 14.262 1.00 98.25 82 GLU A O 1
ATOM 676 N N . ILE A 1 83 ? -4.835 3.191 15.175 1.00 98.62 83 ILE A N 1
ATOM 677 C CA . ILE A 1 83 ? -5.607 3.150 13.939 1.00 98.62 83 ILE A CA 1
ATOM 678 C C . ILE A 1 83 ? -6.553 4.343 13.939 1.00 98.62 83 ILE A C 1
ATOM 680 O O . ILE A 1 83 ? -7.174 4.642 14.958 1.00 98.62 83 ILE A O 1
ATOM 684 N N . VAL A 1 84 ? -6.659 5.031 12.812 1.00 98.56 84 VAL A N 1
ATOM 685 C CA . VAL A 1 84 ? -7.479 6.235 12.682 1.00 98.56 84 VAL A CA 1
ATOM 686 C C . VAL A 1 84 ? -8.224 6.216 11.359 1.00 98.56 84 VAL A C 1
ATOM 688 O O . VAL A 1 84 ? -7.649 5.880 10.322 1.00 98.56 84 VAL A O 1
ATOM 691 N N . ASN A 1 85 ? -9.495 6.610 11.389 1.00 98.44 85 ASN A N 1
ATOM 692 C CA . ASN A 1 85 ? -10.167 7.094 10.194 1.00 98.44 85 ASN A CA 1
ATOM 693 C C . ASN A 1 85 ? -9.797 8.572 10.041 1.00 98.44 85 ASN A C 1
ATOM 695 O O . ASN A 1 85 ? -10.290 9.427 10.770 1.00 98.44 85 ASN A O 1
ATOM 699 N N . ASN A 1 86 ? -8.895 8.898 9.117 1.00 95.62 86 ASN A N 1
ATOM 700 C CA . ASN A 1 86 ? -8.457 10.285 8.911 1.00 95.62 86 ASN A CA 1
ATOM 701 C C . ASN A 1 86 ? -9.377 11.070 7.949 1.00 95.62 86 ASN A C 1
ATOM 703 O O . ASN A 1 86 ? -9.056 12.191 7.546 1.00 95.62 86 ASN A O 1
ATOM 707 N N . GLY A 1 87 ? -10.512 10.476 7.567 1.00 95.00 87 GLY A N 1
ATOM 708 C CA . GLY A 1 87 ? -11.473 11.005 6.606 1.00 95.00 87 GLY A CA 1
ATOM 709 C C . GLY A 1 87 ? -11.095 10.795 5.136 1.00 95.00 87 GLY A C 1
ATOM 710 O O . GLY A 1 87 ? -11.906 11.092 4.265 1.00 95.00 87 GLY A O 1
ATOM 711 N N . HIS A 1 88 ? -9.900 10.269 4.856 1.00 94.62 88 HIS A N 1
ATOM 712 C CA . HIS A 1 88 ? -9.446 9.875 3.515 1.00 94.62 88 HIS A CA 1
ATOM 713 C C . HIS A 1 88 ? -9.138 8.381 3.412 1.00 94.62 88 HIS A C 1
ATOM 715 O O . HIS A 1 88 ? -9.134 7.823 2.318 1.00 94.62 88 HIS A O 1
ATOM 721 N N . SER A 1 89 ? -8.806 7.741 4.529 1.00 97.75 89 SER A N 1
ATOM 722 C CA . SER A 1 89 ? -8.481 6.325 4.623 1.00 97.75 89 SER A CA 1
ATOM 723 C C . SER A 1 89 ? -8.526 5.870 6.084 1.00 97.75 89 SER A C 1
ATOM 725 O O . SER A 1 89 ? -8.618 6.675 7.017 1.00 97.75 89 SER A O 1
ATOM 727 N N . VAL A 1 90 ? -8.398 4.560 6.271 1.00 98.50 90 VAL A N 1
ATOM 728 C CA . VAL A 1 90 ? -7.954 3.961 7.526 1.00 98.50 90 VAL A CA 1
ATOM 729 C C . VAL A 1 90 ? -6.434 3.925 7.511 1.00 98.50 90 VAL A C 1
ATOM 731 O O . VAL A 1 90 ? -5.840 3.218 6.699 1.00 98.50 90 VAL A O 1
ATOM 734 N N . GLN A 1 91 ? -5.805 4.660 8.421 1.00 98.69 91 GLN A N 1
ATOM 735 C CA . GLN A 1 91 ? -4.356 4.673 8.585 1.00 98.69 91 GLN A CA 1
ATOM 736 C C . GLN A 1 91 ? -3.973 4.019 9.907 1.00 98.69 91 GLN A C 1
ATOM 738 O O . GLN A 1 91 ? -4.593 4.277 10.938 1.00 98.69 91 GLN A O 1
ATOM 743 N N . VAL A 1 92 ? -2.919 3.208 9.882 1.00 98.62 92 VAL A N 1
ATOM 744 C CA . VAL A 1 92 ? -2.315 2.627 11.077 1.00 98.62 92 VAL A CA 1
ATOM 745 C C . VAL A 1 92 ? -0.888 3.125 11.223 1.00 98.62 92 VAL A C 1
ATOM 747 O O . VAL A 1 92 ? -0.053 2.942 10.335 1.00 98.62 92 VAL A O 1
ATOM 750 N N . THR A 1 93 ? -0.609 3.709 12.384 1.00 97.81 93 THR A N 1
ATOM 751 C CA . THR A 1 93 ? 0.707 4.226 12.759 1.00 97.81 93 THR A CA 1
ATOM 752 C C . THR A 1 93 ? 1.220 3.442 13.969 1.00 97.81 93 THR A C 1
ATOM 754 O O . THR A 1 93 ? 0.745 3.650 15.094 1.00 97.81 93 THR A O 1
ATOM 757 N N . PRO A 1 94 ? 2.156 2.498 13.778 1.00 94.25 94 PRO A N 1
ATOM 758 C CA . PRO A 1 94 ? 2.774 1.793 14.890 1.00 94.25 94 PRO A CA 1
ATOM 759 C C . PRO A 1 94 ? 3.663 2.696 15.746 1.00 94.25 94 PRO A C 1
ATOM 761 O O . PRO A 1 94 ? 4.278 3.644 15.266 1.00 94.25 94 PRO A O 1
ATOM 764 N N . ARG A 1 95 ? 3.758 2.358 17.030 1.00 93.12 95 ARG A N 1
ATOM 765 C CA . ARG A 1 95 ? 4.738 2.905 17.966 1.00 93.12 95 ARG A CA 1
ATOM 766 C C . ARG A 1 95 ? 5.909 1.935 18.049 1.00 93.12 95 ARG A C 1
ATOM 768 O O . ARG A 1 95 ? 5.719 0.759 18.357 1.00 93.12 95 ARG A O 1
ATOM 775 N N . PHE A 1 96 ? 7.111 2.427 17.774 1.00 90.00 96 PHE A N 1
ATOM 776 C CA . PHE A 1 96 ? 8.327 1.622 17.820 1.00 90.00 96 PHE A CA 1
ATOM 777 C C . PHE A 1 96 ? 9.051 1.865 19.142 1.00 90.00 96 PHE A C 1
ATOM 779 O O . PHE A 1 96 ? 9.525 2.966 19.392 1.00 90.00 96 PHE A O 1
ATOM 786 N N . GLU A 1 97 ? 9.127 0.842 19.991 1.00 79.31 97 GLU A N 1
ATOM 787 C CA . GLU A 1 97 ? 9.875 0.918 21.257 1.00 79.31 97 GLU A CA 1
ATOM 788 C C . GLU A 1 97 ? 11.341 0.488 21.081 1.00 79.31 97 GLU A C 1
ATOM 790 O O . GLU A 1 97 ? 12.219 1.014 21.754 1.00 79.31 97 GLU A O 1
ATOM 795 N N . ASN A 1 98 ? 11.612 -0.444 20.157 1.00 75.56 98 ASN A N 1
ATOM 796 C CA . ASN A 1 98 ? 12.945 -1.009 19.925 1.00 75.56 98 ASN A CA 1
ATOM 797 C C . ASN A 1 98 ? 13.267 -1.074 18.422 1.00 75.56 98 ASN A C 1
ATOM 799 O O . ASN A 1 98 ? 13.862 -0.166 17.849 1.00 75.56 98 ASN A O 1
ATOM 803 N N . SER A 1 99 ? 12.862 -2.169 17.774 1.00 85.75 99 SER A N 1
ATOM 804 C CA . SER A 1 99 ? 13.232 -2.500 16.400 1.00 85.75 99 SER A CA 1
ATOM 805 C C . SER A 1 99 ? 12.208 -1.957 15.411 1.00 85.75 99 SER A C 1
ATOM 807 O O . SER A 1 99 ? 11.105 -2.492 15.291 1.00 85.75 99 SER A O 1
ATOM 809 N N . VAL A 1 100 ? 12.584 -0.906 14.685 1.00 94.75 100 VAL A N 1
ATOM 810 C CA . VAL A 1 100 ? 11.772 -0.371 13.588 1.00 94.75 100 VAL A CA 1
ATOM 811 C C . VAL A 1 100 ? 11.797 -1.373 12.421 1.00 94.75 100 VAL A C 1
ATOM 813 O O . VAL A 1 100 ? 12.869 -1.894 12.090 1.00 94.75 100 VAL A O 1
ATOM 816 N N . PRO A 1 101 ? 10.647 -1.707 11.810 1.00 97.94 101 PRO A N 1
ATOM 817 C CA . PRO A 1 101 ? 10.622 -2.508 10.595 1.00 97.94 101 PRO A CA 1
ATOM 818 C C . PRO A 1 101 ? 11.280 -1.779 9.426 1.00 97.94 101 PRO A C 1
ATOM 820 O O . PRO A 1 101 ? 11.091 -0.579 9.244 1.00 97.94 101 PRO A O 1
ATOM 823 N N . GLU A 1 102 ? 12.035 -2.509 8.613 1.00 98.38 102 GLU A N 1
ATOM 824 C CA . GLU A 1 102 ? 12.798 -1.938 7.500 1.00 98.38 102 GLU A CA 1
ATOM 825 C C . GLU A 1 102 ? 12.712 -2.811 6.248 1.00 98.38 102 GLU A C 1
ATOM 827 O O . GLU A 1 102 ? 12.510 -4.028 6.323 1.00 98.38 102 GLU A O 1
ATOM 832 N N . ILE A 1 103 ? 12.913 -2.182 5.091 1.00 98.56 103 ILE A N 1
ATOM 833 C CA . ILE A 1 103 ? 13.081 -2.849 3.801 1.00 98.56 103 ILE A CA 1
ATOM 834 C C . ILE A 1 103 ? 14.411 -2.456 3.155 1.00 98.56 103 ILE A C 1
ATOM 836 O O . ILE A 1 103 ? 14.842 -1.305 3.230 1.00 98.56 103 ILE A O 1
ATOM 840 N N . GLN A 1 104 ? 15.063 -3.422 2.505 1.00 97.62 104 GLN A N 1
ATOM 841 C CA . GLN A 1 104 ? 16.314 -3.218 1.763 1.00 97.62 104 GLN A CA 1
ATOM 842 C C . GLN A 1 104 ? 16.527 -4.310 0.703 1.00 97.62 104 GLN A C 1
ATOM 844 O O . GLN A 1 104 ? 15.910 -5.375 0.761 1.00 97.62 104 GLN A O 1
ATOM 849 N N . GLY A 1 105 ? 17.437 -4.089 -0.247 1.00 96.62 105 GLY A N 1
ATOM 850 C CA . GLY A 1 105 ? 17.651 -5.008 -1.374 1.00 96.62 105 GLY A CA 1
ATOM 851 C C . GLY A 1 105 ? 16.575 -4.857 -2.455 1.00 96.62 105 GLY A C 1
ATOM 852 O O . GLY A 1 105 ? 15.927 -3.816 -2.541 1.00 96.62 105 GLY A O 1
ATOM 853 N N . GLY A 1 106 ? 16.391 -5.855 -3.328 1.00 95.06 106 GLY A N 1
ATOM 854 C CA . GLY A 1 106 ? 15.387 -5.774 -4.403 1.00 95.06 106 GLY A CA 1
ATOM 855 C C . GLY A 1 106 ? 15.577 -4.579 -5.347 1.00 95.06 106 GLY A C 1
ATOM 856 O O . GLY A 1 106 ? 14.593 -4.015 -5.825 1.00 95.06 106 GLY A O 1
ATOM 857 N N . GLY A 1 107 ? 16.824 -4.137 -5.541 1.00 94.56 107 GLY A N 1
ATOM 858 C CA . GLY A 1 107 ? 17.171 -2.968 -6.354 1.00 94.56 107 GLY A CA 1
ATOM 859 C C . GLY A 1 107 ? 16.929 -1.604 -5.694 1.00 94.56 107 GLY A C 1
ATOM 860 O O . GLY A 1 107 ? 16.916 -0.601 -6.400 1.00 94.56 107 GLY A O 1
ATOM 861 N N . PHE A 1 108 ? 16.688 -1.532 -4.379 1.00 96.38 108 PHE A N 1
ATOM 862 C CA . PHE A 1 108 ? 16.730 -0.254 -3.655 1.00 96.38 108 PHE A CA 1
ATOM 863 C C . PHE A 1 108 ? 18.170 0.259 -3.499 1.00 96.38 108 PHE A C 1
ATOM 865 O O . PHE A 1 108 ? 19.098 -0.527 -3.328 1.00 96.38 108 PHE A O 1
ATOM 872 N N . ASP A 1 109 ? 18.337 1.581 -3.533 1.00 95.19 109 ASP A N 1
ATOM 873 C CA . ASP A 1 109 ? 19.622 2.284 -3.402 1.00 95.19 109 ASP A CA 1
ATOM 874 C C . ASP A 1 109 ? 20.026 2.559 -1.944 1.00 95.19 109 ASP A C 1
ATOM 876 O O . ASP A 1 109 ? 21.160 2.943 -1.668 1.00 95.19 109 ASP A O 1
ATOM 880 N N . GLN A 1 110 ? 19.100 2.360 -1.010 1.00 97.56 110 GLN A N 1
ATOM 881 C CA . GLN A 1 110 ? 19.292 2.520 0.426 1.00 97.56 110 GLN A CA 1
ATOM 882 C C . GLN A 1 110 ? 18.300 1.641 1.199 1.00 97.56 110 GLN A C 1
ATOM 884 O O . GLN A 1 110 ? 17.381 1.048 0.627 1.00 97.56 110 GLN A O 1
ATOM 889 N N . THR A 1 111 ? 18.466 1.591 2.517 1.00 98.38 111 THR A N 1
ATOM 890 C CA . THR A 1 111 ? 17.482 1.011 3.435 1.00 98.38 111 THR A CA 1
ATOM 891 C C . THR A 1 111 ? 16.377 2.020 3.725 1.00 98.38 111 THR A C 1
ATOM 893 O O . THR A 1 111 ? 16.639 3.217 3.865 1.00 98.38 111 THR A O 1
ATOM 896 N N . TYR A 1 112 ? 15.146 1.531 3.839 1.00 98.69 112 TYR A N 1
ATOM 897 C CA . TYR A 1 112 ? 13.980 2.345 4.155 1.00 98.69 112 TYR A CA 1
ATOM 898 C C . TYR A 1 112 ? 13.301 1.828 5.419 1.00 98.69 112 TYR A C 1
ATOM 900 O O . TYR A 1 112 ? 13.009 0.635 5.520 1.00 98.69 112 TYR A O 1
ATOM 908 N N . ARG A 1 113 ? 13.011 2.721 6.367 1.00 97.94 113 ARG A N 1
ATOM 909 C CA . ARG A 1 113 ? 12.286 2.381 7.596 1.00 97.94 113 ARG A CA 1
ATOM 910 C C . ARG A 1 113 ? 10.791 2.588 7.427 1.00 97.94 113 ARG A C 1
ATOM 912 O O . ARG A 1 113 ? 10.359 3.540 6.785 1.00 97.94 113 ARG A O 1
ATOM 919 N N . PHE A 1 114 ? 10.011 1.681 7.990 1.00 98.50 114 PHE A N 1
ATOM 920 C CA . PHE A 1 114 ? 8.558 1.696 7.943 1.00 98.50 114 PHE A CA 1
ATOM 921 C C . PHE A 1 114 ? 7.989 2.840 8.795 1.00 98.50 114 PHE A C 1
ATOM 923 O O . PHE A 1 114 ? 8.482 3.108 9.889 1.00 98.50 114 PHE A O 1
ATOM 930 N N . VAL A 1 115 ? 6.942 3.498 8.291 1.00 97.75 115 VAL A N 1
ATOM 931 C CA . VAL A 1 115 ? 6.312 4.669 8.924 1.00 97.75 115 VAL A CA 1
ATOM 932 C C . VAL A 1 115 ? 4.860 4.371 9.294 1.00 97.75 115 VAL A C 1
ATOM 934 O O . VAL A 1 115 ? 4.465 4.506 10.450 1.00 97.75 115 VAL A O 1
ATOM 937 N N . GLN A 1 116 ? 4.060 3.968 8.309 1.00 98.25 116 GLN A N 1
ATOM 938 C CA . GLN A 1 116 ? 2.625 3.718 8.446 1.00 98.25 116 GLN A CA 1
ATOM 939 C C . GLN A 1 116 ? 2.138 2.817 7.314 1.00 98.25 116 GLN A C 1
ATOM 941 O O . GLN A 1 116 ? 2.830 2.646 6.305 1.00 98.25 116 GLN A O 1
ATOM 946 N N . TYR A 1 117 ? 0.944 2.254 7.469 1.00 98.81 117 TYR A N 1
ATOM 947 C CA . TYR A 1 117 ? 0.213 1.722 6.326 1.00 98.81 117 TYR A CA 1
ATOM 948 C C . TYR A 1 117 ? -1.230 2.221 6.303 1.00 98.81 117 TYR A C 1
ATOM 950 O O . TYR A 1 117 ? -1.799 2.581 7.336 1.00 98.81 117 TYR A O 1
ATOM 958 N N . HIS A 1 118 ? -1.823 2.224 5.115 1.00 98.81 118 HIS A N 1
ATOM 959 C CA . HIS A 1 118 ? -3.207 2.631 4.896 1.00 98.81 118 HIS A CA 1
ATOM 960 C C . HIS A 1 118 ? -3.816 1.898 3.700 1.00 98.81 118 HIS A C 1
ATOM 962 O O . HIS A 1 118 ? -3.133 1.152 2.994 1.00 98.81 118 HIS A O 1
ATOM 968 N N . PHE A 1 119 ? -5.120 2.077 3.504 1.00 98.81 119 PHE A N 1
ATOM 969 C CA . PHE A 1 119 ? -5.902 1.276 2.569 1.00 98.81 119 PHE A CA 1
ATOM 970 C C . PHE A 1 119 ? -6.673 2.134 1.568 1.00 98.81 119 PHE A C 1
ATOM 972 O O . PHE A 1 119 ? -7.188 3.200 1.903 1.00 98.81 119 PHE A O 1
ATOM 979 N N . HIS A 1 120 ? -6.837 1.603 0.366 1.00 98.69 120 HIS A N 1
ATOM 980 C CA . HIS A 1 120 ? -7.713 2.128 -0.672 1.00 98.69 120 HIS A CA 1
ATOM 981 C C . HIS A 1 120 ? -8.730 1.048 -1.041 1.00 98.69 120 HIS A C 1
ATOM 983 O O . HIS A 1 120 ? -8.363 -0.118 -1.211 1.00 98.69 120 HIS A O 1
ATOM 989 N N . TRP A 1 121 ? -10.011 1.399 -1.117 1.00 98.50 121 TRP A N 1
ATOM 990 C CA . TRP A 1 121 ? -11.081 0.454 -1.425 1.00 98.50 121 TRP A CA 1
ATOM 991 C C . TRP A 1 121 ? -12.242 1.107 -2.173 1.00 98.50 121 TRP A C 1
ATOM 993 O O . TRP A 1 121 ? -12.426 2.326 -2.195 1.00 98.50 121 TRP A O 1
ATOM 1003 N N . GLY A 1 122 ? -13.038 0.255 -2.817 1.00 96.56 122 GLY A N 1
ATOM 1004 C CA . GLY A 1 122 ? -14.231 0.640 -3.559 1.00 96.56 122 GLY A CA 1
ATOM 1005 C C . GLY A 1 122 ? -15.510 0.128 -2.911 1.00 96.56 122 GLY A C 1
ATOM 1006 O O . GLY A 1 122 ? -15.492 -0.685 -1.980 1.00 96.56 122 GLY A O 1
ATOM 1007 N N . LEU A 1 123 ? -16.648 0.560 -3.455 1.00 96.25 123 LEU A N 1
ATOM 1008 C CA . LEU A 1 123 ? -17.968 0.146 -2.967 1.00 96.25 123 LEU A CA 1
ATOM 1009 C C . LEU A 1 123 ? -18.363 -1.246 -3.480 1.00 96.25 123 LEU A C 1
ATOM 1011 O O . LEU A 1 123 ? -19.248 -1.899 -2.924 1.00 96.25 123 LEU A O 1
ATOM 1015 N N . HIS A 1 124 ? -17.694 -1.727 -4.531 1.00 95.44 124 HIS A N 1
ATOM 1016 C CA . HIS A 1 124 ? -17.995 -2.994 -5.190 1.00 95.44 124 HIS A CA 1
ATOM 1017 C C . HIS A 1 124 ? -16.757 -3.880 -5.332 1.00 95.44 124 HIS A C 1
ATOM 1019 O O . HIS A 1 124 ? -15.625 -3.420 -5.275 1.00 95.44 124 HIS A O 1
ATOM 1025 N N . ASP A 1 125 ? -16.961 -5.187 -5.501 1.00 95.31 125 ASP A N 1
ATOM 1026 C CA . ASP A 1 125 ? -15.879 -6.189 -5.485 1.00 95.31 125 ASP A CA 1
ATOM 1027 C C . ASP A 1 125 ? -14.954 -6.138 -6.720 1.00 95.31 125 ASP A C 1
ATOM 1029 O O . ASP A 1 125 ? -13.956 -6.856 -6.785 1.00 95.31 125 ASP A O 1
ATOM 1033 N N . ASN A 1 126 ? -15.308 -5.340 -7.727 1.00 92.31 126 ASN A N 1
ATOM 1034 C CA . ASN A 1 126 ? -14.589 -5.177 -8.990 1.00 92.31 126 ASN A CA 1
ATOM 1035 C C . ASN A 1 126 ? -13.899 -3.807 -9.128 1.00 92.31 126 ASN A C 1
ATOM 1037 O O . ASN A 1 126 ? -13.435 -3.483 -10.219 1.00 92.31 126 ASN A O 1
ATOM 1041 N N . GLU A 1 127 ? -13.846 -3.019 -8.055 1.00 94.69 127 GLU A N 1
ATOM 1042 C CA . GLU A 1 127 ? -13.151 -1.734 -7.973 1.00 94.69 127 GLU A CA 1
ATOM 1043 C C . GLU A 1 127 ? -12.555 -1.533 -6.576 1.00 94.69 127 GLU A C 1
ATOM 1045 O O . GLU A 1 127 ? -13.020 -2.147 -5.620 1.00 94.69 127 GLU A O 1
ATOM 1050 N N . GLY A 1 128 ? -11.561 -0.653 -6.448 1.00 96.88 128 GLY A N 1
ATOM 1051 C CA . GLY A 1 128 ? -11.045 -0.241 -5.143 1.00 96.88 128 GLY A CA 1
ATOM 1052 C C . GLY A 1 128 ? -9.539 -0.113 -5.050 1.00 96.88 128 GLY A C 1
ATOM 1053 O O . GLY A 1 128 ? -9.054 0.774 -4.360 1.00 96.88 128 GLY A O 1
ATOM 1054 N N . SER A 1 129 ? -8.797 -0.960 -5.757 1.00 98.56 129 SER A N 1
ATOM 1055 C CA . SER A 1 129 ? -7.357 -0.766 -5.888 1.00 98.56 129 SER A CA 1
ATOM 1056 C C . SER A 1 129 ? -7.051 0.496 -6.682 1.00 98.56 129 SER A C 1
ATOM 1058 O O . SER A 1 1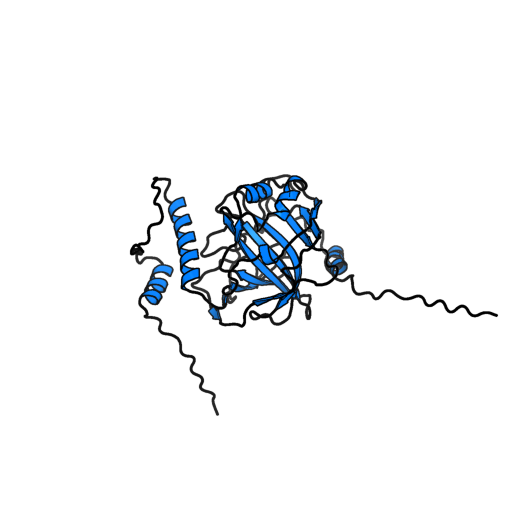29 ? -7.793 0.856 -7.594 1.00 98.56 129 SER A O 1
ATOM 1060 N N . GLU A 1 130 ? -5.937 1.140 -6.374 1.00 98.44 130 GLU A N 1
ATOM 1061 C CA . GLU A 1 130 ? -5.467 2.307 -7.112 1.00 98.44 130 GLU A CA 1
ATOM 1062 C C . GLU A 1 130 ? -4.726 1.869 -8.374 1.00 98.44 130 GLU A C 1
ATOM 1064 O O . GLU A 1 130 ? -5.056 2.276 -9.493 1.00 98.44 130 GLU A O 1
ATOM 1069 N N . HIS A 1 131 ? -3.771 0.955 -8.217 1.00 98.69 131 HIS A N 1
ATOM 1070 C CA . HIS A 1 131 ? -3.146 0.294 -9.347 1.00 98.69 131 HIS A CA 1
ATOM 1071 C C . HIS A 1 131 ? -4.127 -0.674 -10.003 1.00 98.69 131 HIS A C 1
ATOM 1073 O O . HIS A 1 131 ? -5.019 -1.253 -9.375 1.00 98.69 131 HIS A O 1
ATOM 1079 N N . THR A 1 132 ? -3.926 -0.892 -11.296 1.00 97.19 132 THR A N 1
ATOM 1080 C CA . THR A 1 132 ? -4.649 -1.922 -12.046 1.00 97.19 132 THR A CA 1
ATOM 1081 C C . THR A 1 132 ? -3.668 -2.903 -12.654 1.00 97.19 132 THR A C 1
ATOM 1083 O O . THR A 1 132 ? -2.521 -2.558 -12.923 1.00 97.19 132 THR A O 1
ATOM 1086 N N . LEU A 1 133 ? -4.114 -4.137 -12.878 1.00 94.56 133 LEU A N 1
ATOM 1087 C CA . LEU A 1 133 ? -3.364 -5.142 -13.626 1.00 94.56 133 LEU A CA 1
ATOM 1088 C C . LEU A 1 133 ? -4.097 -5.408 -14.938 1.00 94.56 133 LEU A C 1
ATOM 1090 O O . LEU A 1 133 ? -5.233 -5.886 -14.921 1.00 94.56 133 LEU A O 1
ATOM 1094 N N . ALA A 1 134 ? -3.469 -5.090 -16.072 1.00 90.25 134 ALA A N 1
ATOM 1095 C CA . ALA A 1 134 ? -4.097 -5.170 -17.397 1.00 90.25 134 ALA A CA 1
ATOM 1096 C C . ALA A 1 134 ? -5.475 -4.463 -17.469 1.00 90.25 134 ALA A C 1
ATOM 1098 O O . ALA A 1 134 ? -6.430 -4.962 -18.076 1.00 90.25 134 ALA A O 1
ATOM 1099 N N . GLY A 1 135 ? -5.582 -3.305 -16.811 1.00 91.94 135 GLY A N 1
ATOM 1100 C CA . GLY A 1 135 ? -6.776 -2.465 -16.744 1.00 91.94 135 GLY A CA 1
ATOM 1101 C C . GLY A 1 135 ? -7.873 -2.981 -15.811 1.00 91.94 135 GLY A C 1
ATOM 1102 O O . GLY A 1 135 ? -8.998 -2.491 -15.877 1.00 91.94 135 GLY A O 1
ATOM 1103 N N . LEU A 1 136 ? -7.589 -3.987 -14.980 1.00 92.56 136 LEU A N 1
ATOM 1104 C CA . LEU A 1 136 ? -8.530 -4.528 -14.002 1.00 92.56 136 LEU A CA 1
ATOM 1105 C C . LEU A 1 136 ? -8.148 -4.112 -12.586 1.00 92.56 136 LEU A C 1
ATOM 1107 O O . LEU A 1 136 ? -6.991 -4.245 -12.182 1.00 92.56 136 LEU A O 1
ATOM 1111 N N . HIS A 1 137 ? -9.148 -3.652 -11.841 1.00 95.88 137 HIS A N 1
ATOM 1112 C CA . HIS A 1 137 ? -9.026 -3.362 -10.421 1.00 95.88 137 HIS A CA 1
ATOM 1113 C C . HIS A 1 137 ? -9.173 -4.627 -9.572 1.00 95.88 137 HIS A C 1
ATOM 1115 O O . HIS A 1 137 ? -9.858 -5.590 -9.934 1.00 95.88 137 HIS A O 1
ATOM 1121 N N . TYR A 1 138 ? -8.558 -4.568 -8.399 1.00 97.50 138 TYR A N 1
ATOM 1122 C CA . TYR A 1 138 ? -8.852 -5.415 -7.255 1.00 97.50 138 TYR A CA 1
ATOM 1123 C C . TYR A 1 138 ? -9.844 -4.696 -6.317 1.00 97.50 138 TYR A C 1
ATOM 1125 O O . TYR A 1 138 ? -9.958 -3.473 -6.390 1.00 97.50 138 TYR A O 1
ATOM 1133 N N . PRO A 1 139 ? -10.561 -5.424 -5.438 1.00 98.00 139 PRO A N 1
ATOM 1134 C CA . PRO A 1 139 ? -11.499 -4.830 -4.478 1.00 98.00 139 PRO A CA 1
ATOM 1135 C C . PRO A 1 139 ? -10.894 -3.777 -3.535 1.00 98.00 139 PRO A C 1
ATOM 1137 O O . PRO A 1 139 ? -11.611 -2.921 -3.020 1.00 98.00 139 PRO A O 1
ATOM 1140 N N . ALA A 1 140 ? -9.597 -3.895 -3.244 1.00 98.62 140 ALA A N 1
ATOM 1141 C CA . ALA A 1 140 ? -8.862 -2.995 -2.367 1.00 98.62 140 ALA A CA 1
ATOM 1142 C C . ALA A 1 140 ? -7.345 -3.147 -2.568 1.00 98.62 140 ALA A C 1
ATOM 1144 O O . ALA A 1 140 ? -6.870 -4.143 -3.130 1.00 98.62 140 ALA A O 1
ATOM 1145 N N . GLU A 1 141 ? -6.594 -2.162 -2.089 1.00 98.88 141 GLU A N 1
ATOM 1146 C CA . GLU A 1 141 ? -5.134 -2.115 -2.105 1.00 98.88 141 GLU A CA 1
ATOM 1147 C C . GLU A 1 141 ? -4.604 -1.548 -0.784 1.00 98.88 141 GLU A C 1
ATOM 1149 O O . GLU A 1 141 ? -5.139 -0.584 -0.242 1.00 98.88 141 GLU A O 1
ATOM 1154 N N . LEU A 1 142 ? -3.556 -2.172 -0.258 1.00 98.88 142 LEU A N 1
ATOM 1155 C CA . LEU A 1 142 ? -2.822 -1.742 0.927 1.00 98.88 142 LEU A CA 1
ATOM 1156 C C . LEU A 1 142 ? -1.518 -1.075 0.502 1.00 98.88 142 LEU A C 1
ATOM 1158 O O . LEU A 1 142 ? -0.784 -1.640 -0.309 1.00 98.88 142 LEU A O 1
ATOM 1162 N N . HIS A 1 143 ? -1.178 0.048 1.129 1.00 98.88 143 HIS A N 1
ATOM 1163 C CA . HIS A 1 143 ? 0.113 0.716 0.978 1.00 98.88 143 HIS A CA 1
ATOM 1164 C C . HIS A 1 143 ? 0.892 0.706 2.285 1.00 98.88 143 HIS A C 1
ATOM 1166 O O . HIS A 1 143 ? 0.452 1.293 3.268 1.00 98.88 143 HIS A O 1
ATOM 1172 N N . LEU A 1 144 ? 2.074 0.084 2.289 1.00 98.88 144 LEU A N 1
ATOM 1173 C CA . LEU A 1 144 ? 3.046 0.178 3.378 1.00 98.88 144 LEU A CA 1
ATOM 1174 C C . LEU A 1 144 ? 4.095 1.237 3.028 1.00 98.88 144 LEU A C 1
ATOM 1176 O O . LEU A 1 144 ? 4.888 1.054 2.098 1.00 98.88 144 LEU A O 1
ATOM 1180 N N . VAL A 1 145 ? 4.105 2.335 3.776 1.00 98.69 145 VAL A N 1
ATOM 1181 C CA . VAL A 1 145 ? 4.921 3.519 3.496 1.00 98.69 145 VAL A CA 1
ATOM 1182 C C . VAL A 1 145 ? 6.207 3.494 4.309 1.00 98.69 145 VAL A C 1
ATOM 1184 O O . VAL A 1 145 ? 6.193 3.256 5.519 1.00 98.69 145 VAL A O 1
ATOM 1187 N N . HIS A 1 146 ? 7.318 3.772 3.632 1.00 98.62 146 HIS A N 1
ATOM 1188 C CA . HIS A 1 146 ? 8.653 3.796 4.209 1.00 98.62 146 HIS A CA 1
ATOM 1189 C C . HIS A 1 146 ? 9.422 5.048 3.795 1.00 98.62 146 HIS A C 1
ATOM 1191 O O . HIS A 1 146 ? 9.275 5.532 2.673 1.00 98.62 146 HIS A O 1
ATOM 1197 N N . GLU A 1 147 ? 10.312 5.512 4.664 1.00 97.31 147 GLU A N 1
ATOM 1198 C CA . GLU A 1 147 ? 11.214 6.637 4.409 1.00 97.31 147 GLU A CA 1
ATOM 1199 C C . GLU A 1 147 ? 12.675 6.175 4.348 1.00 97.31 147 GLU A C 1
ATOM 1201 O O . GLU A 1 147 ? 13.084 5.267 5.077 1.00 97.31 147 GLU A O 1
ATOM 1206 N N . GLY A 1 148 ? 13.463 6.780 3.458 1.00 97.69 148 GLY A N 1
ATOM 1207 C CA . GLY A 1 148 ? 14.874 6.440 3.292 1.00 97.69 148 GLY A CA 1
ATOM 1208 C C . GLY A 1 148 ? 15.707 6.805 4.522 1.00 97.69 148 GLY A C 1
ATOM 1209 O O . GLY A 1 148 ? 15.613 7.916 5.039 1.00 97.69 148 GLY A O 1
ATOM 1210 N N . LEU A 1 149 ? 16.565 5.887 4.977 1.00 96.88 149 LEU A N 1
ATOM 1211 C CA . LEU A 1 149 ? 17.456 6.141 6.114 1.00 96.88 149 LEU A CA 1
ATOM 1212 C C . LEU A 1 149 ? 18.580 7.126 5.775 1.00 96.88 149 LEU A C 1
ATOM 1214 O O . LEU A 1 149 ? 18.976 7.923 6.624 1.00 96.88 149 LEU A O 1
ATOM 1218 N N . THR A 1 150 ? 19.108 7.068 4.549 1.00 97.06 150 THR A N 1
ATOM 1219 C CA . THR A 1 150 ? 20.195 7.947 4.094 1.00 97.06 150 THR A CA 1
ATOM 1220 C C . THR A 1 150 ? 19.649 9.245 3.503 1.00 97.06 150 THR A C 1
ATOM 1222 O O . THR A 1 150 ? 20.185 10.317 3.774 1.00 97.06 150 THR A O 1
ATOM 1225 N N . ASN A 1 151 ? 18.571 9.167 2.721 1.00 95.62 151 ASN A N 1
ATOM 1226 C CA . ASN A 1 151 ? 17.853 10.313 2.173 1.00 95.62 151 ASN A CA 1
ATOM 1227 C C . ASN A 1 151 ? 16.352 10.213 2.510 1.00 95.62 151 ASN A C 1
ATOM 1229 O O . ASN A 1 151 ? 15.620 9.549 1.766 1.00 95.62 151 ASN A O 1
ATOM 1233 N N . PRO A 1 152 ? 15.891 10.905 3.571 1.00 92.44 152 PRO A N 1
ATOM 1234 C CA . PRO A 1 152 ? 14.492 10.888 4.008 1.00 92.44 152 PRO A CA 1
ATOM 1235 C C . PRO A 1 152 ? 13.493 11.457 2.994 1.00 92.44 152 PRO A C 1
ATOM 1237 O O . PRO A 1 152 ? 12.310 11.142 3.060 1.00 92.44 152 PRO A O 1
ATOM 1240 N N . ASN A 1 153 ? 13.950 12.249 2.016 1.00 92.56 153 ASN A N 1
ATOM 1241 C CA . ASN A 1 153 ? 13.079 12.783 0.964 1.00 92.56 153 ASN A CA 1
ATOM 1242 C C . ASN A 1 153 ? 12.700 11.726 -0.085 1.00 92.56 153 ASN A C 1
ATOM 1244 O O . ASN A 1 153 ? 11.836 11.979 -0.920 1.00 92.56 153 ASN A O 1
ATOM 1248 N N . LYS A 1 154 ? 13.352 10.555 -0.077 1.00 94.00 154 LYS A N 1
ATOM 1249 C CA . LYS A 1 154 ? 12.966 9.411 -0.905 1.00 94.00 154 LYS A CA 1
ATOM 1250 C C . LYS A 1 154 ? 12.024 8.515 -0.116 1.00 94.00 154 LYS A C 1
ATOM 1252 O O . LYS A 1 154 ? 12.373 8.031 0.961 1.00 94.00 154 LYS A O 1
ATOM 1257 N N . ILE A 1 155 ? 10.873 8.229 -0.706 1.00 98.38 155 ILE A N 1
ATOM 1258 C CA . ILE A 1 155 ? 9.854 7.361 -0.125 1.00 98.38 155 ILE A CA 1
ATOM 1259 C C . ILE A 1 155 ? 9.841 6.036 -0.880 1.00 98.38 155 ILE A C 1
ATOM 1261 O O . ILE A 1 155 ? 9.975 6.005 -2.102 1.00 98.38 155 ILE A O 1
ATOM 1265 N N . ALA A 1 156 ? 9.664 4.932 -0.164 1.00 98.75 156 ALA A N 1
ATOM 1266 C CA . ALA A 1 156 ? 9.368 3.638 -0.762 1.00 98.75 156 ALA A CA 1
ATOM 1267 C C . ALA A 1 156 ? 7.985 3.178 -0.304 1.00 98.75 156 ALA A C 1
ATOM 1269 O O . ALA A 1 156 ? 7.699 3.144 0.893 1.00 98.75 156 ALA A O 1
ATOM 1270 N N . VAL A 1 157 ? 7.129 2.807 -1.255 1.00 98.88 157 VAL A N 1
ATOM 1271 C CA . VAL A 1 157 ? 5.803 2.260 -0.944 1.00 98.88 157 VAL A CA 1
ATOM 1272 C C . VAL A 1 157 ? 5.707 0.840 -1.468 1.00 98.88 157 VAL A C 1
ATOM 1274 O O . VAL A 1 157 ? 5.939 0.579 -2.651 1.00 98.88 157 VAL A O 1
ATOM 1277 N N . VAL A 1 158 ? 5.364 -0.085 -0.573 1.00 98.88 158 VAL A N 1
ATOM 1278 C CA . VAL A 1 158 ? 4.998 -1.453 -0.937 1.00 98.88 158 VAL A CA 1
ATOM 1279 C C . VAL A 1 158 ? 3.481 -1.509 -1.073 1.00 98.88 158 VAL A C 1
ATOM 1281 O O . VAL A 1 158 ? 2.768 -1.349 -0.086 1.00 98.88 158 VAL A O 1
ATOM 1284 N N . GLY A 1 159 ? 3.001 -1.715 -2.296 1.00 98.62 159 GLY A N 1
ATOM 1285 C CA . GLY A 1 159 ? 1.590 -1.902 -2.605 1.00 98.62 159 GLY A CA 1
ATOM 1286 C C . GLY A 1 159 ? 1.221 -3.382 -2.662 1.00 98.62 159 GLY A C 1
ATOM 1287 O O . GLY A 1 159 ? 1.933 -4.199 -3.260 1.00 98.62 159 GLY A O 1
ATOM 1288 N N . VAL A 1 160 ? 0.096 -3.732 -2.048 1.00 98.50 160 VAL A N 1
ATOM 1289 C CA . VAL A 1 160 ? -0.419 -5.100 -2.004 1.00 98.50 160 VAL A CA 1
ATOM 1290 C C . VAL A 1 160 ? -1.892 -5.109 -2.377 1.00 98.50 160 VAL A C 1
ATOM 1292 O O . VAL A 1 160 ? -2.718 -4.483 -1.718 1.00 98.50 160 VAL A O 1
ATOM 1295 N N . PHE A 1 161 ? -2.235 -5.852 -3.424 1.00 98.56 161 PHE A N 1
ATOM 1296 C CA . PHE A 1 161 ? -3.626 -6.054 -3.808 1.00 98.56 161 PHE A CA 1
ATOM 1297 C C . PHE A 1 161 ? -4.3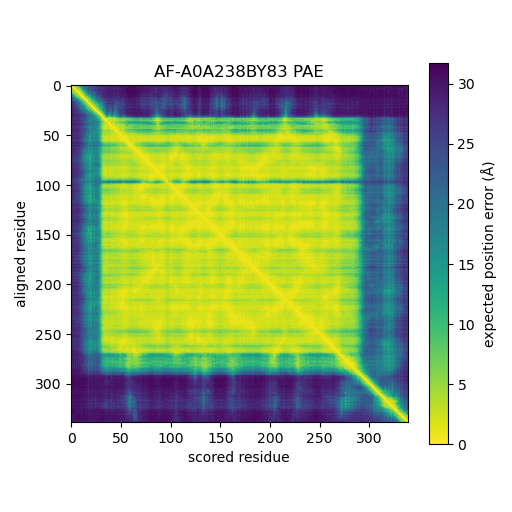38 -7.017 -2.861 1.00 98.56 161 PHE A C 1
ATOM 1299 O O . PHE A 1 161 ? -3.762 -8.026 -2.447 1.00 98.56 161 PHE A O 1
ATOM 1306 N N . PHE A 1 162 ? -5.624 -6.775 -2.619 1.00 98.31 162 PHE A N 1
ATOM 1307 C CA . PHE A 1 162 ? -6.495 -7.722 -1.933 1.00 98.31 162 PHE A CA 1
ATOM 1308 C C . PHE A 1 162 ? -7.436 -8.448 -2.888 1.00 98.31 162 PHE A C 1
ATOM 1310 O O . PHE A 1 162 ? -8.039 -7.856 -3.780 1.00 98.31 162 PHE A O 1
ATOM 1317 N N . VAL A 1 163 ? -7.612 -9.750 -2.676 1.00 97.06 163 VAL A N 1
ATOM 1318 C CA . VAL A 1 163 ? -8.640 -10.568 -3.328 1.00 97.06 163 VAL A CA 1
ATOM 1319 C C . VAL A 1 163 ? -9.570 -11.172 -2.291 1.00 97.06 163 VAL A C 1
ATOM 1321 O O . VAL A 1 163 ? -9.167 -11.488 -1.179 1.00 97.06 163 VAL A O 1
ATOM 1324 N N . LEU A 1 164 ? -10.823 -11.375 -2.681 1.00 97.19 164 LEU A N 1
ATOM 1325 C CA . LEU A 1 164 ? -11.816 -11.998 -1.816 1.00 97.19 164 LEU A CA 1
ATOM 1326 C C . LEU A 1 164 ? -11.642 -13.520 -1.772 1.00 97.19 164 LEU A C 1
ATOM 1328 O O . LEU A 1 164 ? -11.550 -14.159 -2.825 1.00 97.19 164 LEU A O 1
ATOM 1332 N N . GLY A 1 165 ? -11.659 -14.073 -0.564 1.00 96.62 165 GLY A N 1
ATOM 1333 C CA . GLY A 1 165 ? -11.653 -15.502 -0.258 1.00 96.62 165 GLY A CA 1
ATOM 1334 C C . GLY A 1 165 ? -11.978 -15.735 1.219 1.00 96.62 165 GLY A C 1
ATOM 1335 O O . GLY A 1 165 ? -12.682 -14.926 1.817 1.00 96.62 165 GLY A O 1
ATOM 1336 N N . ASP A 1 166 ? -11.459 -16.819 1.796 1.00 95.00 166 ASP A N 1
ATOM 1337 C CA . ASP A 1 166 ? -11.847 -17.287 3.138 1.00 95.00 166 ASP A CA 1
ATOM 1338 C C . ASP A 1 166 ? -10.724 -17.158 4.191 1.00 95.00 166 ASP A C 1
ATOM 1340 O O . ASP A 1 166 ? -10.822 -17.734 5.270 1.00 95.00 166 ASP A O 1
ATOM 1344 N N . ASP A 1 167 ? -9.646 -16.427 3.885 1.00 94.62 167 ASP A N 1
ATOM 1345 C CA . ASP A 1 167 ? -8.563 -16.126 4.836 1.00 94.62 167 ASP A CA 1
ATOM 1346 C C . ASP A 1 167 ? -8.822 -14.762 5.486 1.00 94.62 167 ASP A C 1
ATOM 1348 O O . ASP A 1 167 ? -9.020 -13.768 4.784 1.00 94.62 167 ASP A O 1
ATOM 1352 N N . ASP A 1 168 ? -8.841 -14.720 6.816 1.00 93.69 168 ASP A N 1
ATOM 1353 C CA . ASP A 1 168 ? -9.084 -13.514 7.603 1.00 93.69 168 ASP A CA 1
ATOM 1354 C C . ASP A 1 168 ? -7.825 -12.981 8.302 1.00 93.69 168 ASP A C 1
ATOM 1356 O O . ASP A 1 168 ? -7.864 -11.902 8.902 1.00 93.69 168 ASP A O 1
ATOM 1360 N N . LYS A 1 169 ? -6.683 -13.670 8.193 1.00 95.94 169 LYS A N 1
ATOM 1361 C CA . LYS A 1 169 ? -5.473 -13.337 8.953 1.00 95.94 169 LYS A CA 1
ATOM 1362 C C . LYS A 1 169 ? -4.979 -11.922 8.660 1.00 95.94 169 LYS A C 1
ATOM 1364 O O . LYS A 1 169 ? -4.582 -11.188 9.563 1.00 95.94 169 LYS A O 1
ATOM 1369 N N . ALA A 1 170 ? -5.039 -11.530 7.390 1.00 96.06 170 ALA A N 1
ATOM 1370 C CA . ALA A 1 170 ? -4.454 -10.290 6.904 1.00 96.06 170 ALA A CA 1
ATOM 1371 C C . ALA A 1 170 ? -5.071 -9.029 7.515 1.00 96.06 170 ALA A C 1
ATOM 1373 O O . ALA A 1 170 ? -4.353 -8.054 7.685 1.00 96.06 170 ALA A O 1
ATOM 1374 N N . LEU A 1 171 ? -6.361 -9.027 7.864 1.00 97.88 171 LEU A N 1
ATOM 1375 C CA . LEU A 1 171 ? -7.050 -7.849 8.417 1.00 97.88 171 LEU A CA 1
ATOM 1376 C C . LEU A 1 171 ? -7.623 -8.093 9.819 1.00 97.88 171 LEU A C 1
ATOM 1378 O O . LEU A 1 171 ? -8.482 -7.339 10.278 1.00 97.88 171 LEU A O 1
ATOM 1382 N N . HIS A 1 172 ? -7.202 -9.174 10.484 1.00 97.12 172 HIS A N 1
ATOM 1383 C CA . HIS A 1 172 ? -7.813 -9.620 11.733 1.00 97.12 172 HIS A CA 1
ATOM 1384 C C . HIS A 1 172 ? -7.803 -8.521 12.804 1.00 97.12 172 HIS A C 1
ATOM 1386 O O . HIS A 1 172 ? -8.860 -8.183 13.332 1.00 97.12 172 HIS A O 1
ATOM 1392 N N . GLN A 1 173 ? -6.637 -7.924 13.082 1.00 97.62 173 GLN A N 1
ATOM 1393 C CA . GLN A 1 173 ? -6.495 -6.914 14.138 1.00 97.62 173 GLN A CA 1
ATOM 1394 C C . GLN A 1 173 ? -7.274 -5.639 13.819 1.00 97.62 173 GLN A C 1
ATOM 1396 O O . GLN A 1 173 ? -7.967 -5.106 14.682 1.00 97.62 173 GLN A O 1
ATOM 1401 N N . GLU A 1 174 ? -7.214 -5.178 12.573 1.00 98.19 174 GLU A N 1
ATOM 1402 C CA . GLU A 1 174 ? -7.888 -3.964 12.120 1.00 98.19 174 GLU A CA 1
ATOM 1403 C C . GLU A 1 174 ? -9.406 -4.121 12.277 1.00 98.19 174 GLU A C 1
ATOM 1405 O O . GLU A 1 174 ? -10.079 -3.265 12.853 1.00 98.19 174 GLU A O 1
ATOM 1410 N N . CYS A 1 175 ? -9.951 -5.272 11.882 1.00 97.81 175 CYS A N 1
ATOM 1411 C CA . CYS A 1 175 ? -11.387 -5.537 11.940 1.00 97.81 175 CYS A CA 1
ATOM 1412 C C . CYS A 1 175 ? -11.961 -5.580 13.366 1.00 97.81 175 CYS A C 1
ATOM 1414 O O . CYS A 1 175 ? -13.164 -5.381 13.534 1.00 97.81 175 CYS A O 1
ATOM 1416 N N . THR A 1 176 ? -11.132 -5.763 14.401 1.00 97.25 176 THR A N 1
ATOM 1417 C CA . THR A 1 176 ? -11.585 -5.685 15.806 1.00 97.25 176 THR A CA 1
ATOM 1418 C C . THR A 1 176 ? -11.973 -4.267 16.246 1.00 97.25 176 THR A C 1
ATOM 1420 O O . THR A 1 176 ? -12.674 -4.091 17.247 1.00 97.25 176 THR A O 1
ATOM 1423 N N . VAL A 1 177 ? -11.525 -3.247 15.507 1.00 97.62 177 VAL A N 1
ATOM 1424 C CA . VAL A 1 177 ? -11.629 -1.832 15.890 1.00 97.62 177 VAL A CA 1
ATOM 1425 C C . VAL A 1 177 ? -12.314 -0.956 14.842 1.00 97.62 177 VAL A C 1
ATOM 1427 O O . VAL A 1 177 ? -12.797 0.109 15.213 1.00 97.62 177 VAL A O 1
ATOM 1430 N N . LEU A 1 178 ? -12.455 -1.401 13.584 1.00 98.06 178 LEU A N 1
ATOM 1431 C CA . LEU A 1 178 ? -13.086 -0.612 12.507 1.00 98.06 178 LEU A CA 1
ATOM 1432 C C . LEU A 1 178 ? -14.485 -0.074 12.860 1.00 98.06 178 LEU A C 1
ATOM 1434 O O . LEU A 1 178 ? -14.771 1.090 12.609 1.00 98.06 178 LEU A O 1
ATOM 1438 N N . ASN A 1 179 ? -15.328 -0.868 13.529 1.00 97.69 179 ASN A N 1
ATOM 1439 C CA . ASN A 1 179 ? -16.674 -0.435 13.948 1.00 97.69 179 ASN A CA 1
ATOM 1440 C C . ASN A 1 179 ? -16.683 0.669 15.025 1.00 97.69 179 ASN A C 1
ATOM 1442 O O . ASN A 1 179 ? -17.750 1.135 15.411 1.00 97.69 179 ASN A O 1
ATOM 1446 N N . LYS A 1 180 ? -15.516 1.059 15.550 1.00 98.06 180 LYS A N 1
ATOM 1447 C CA . LYS A 1 180 ? -15.350 2.122 16.554 1.00 98.06 180 LYS A CA 1
ATOM 1448 C C . LYS A 1 180 ? -14.751 3.405 15.967 1.00 98.06 180 LYS A C 1
ATOM 1450 O O . LYS A 1 180 ? -14.562 4.361 16.711 1.00 98.06 180 LYS A O 1
ATOM 1455 N N . ILE A 1 181 ? -14.410 3.401 14.677 1.00 98.19 181 ILE A N 1
ATOM 1456 C CA . ILE A 1 181 ? -13.807 4.534 13.961 1.00 98.19 181 ILE A CA 1
ATOM 1457 C C . ILE A 1 181 ? -14.574 4.853 12.672 1.00 98.19 181 ILE A C 1
ATOM 1459 O O . ILE A 1 181 ? -13.984 5.131 11.631 1.00 98.19 181 ILE A O 1
ATOM 1463 N N . ILE A 1 182 ? -15.903 4.742 12.734 1.00 98.25 182 ILE A N 1
ATOM 1464 C CA . ILE A 1 182 ? -16.794 4.919 11.583 1.00 98.25 182 ILE A CA 1
ATOM 1465 C C . ILE A 1 182 ? -16.618 6.309 10.979 1.00 98.25 182 ILE A C 1
ATOM 1467 O O . ILE A 1 182 ? -16.454 6.422 9.767 1.00 98.25 182 ILE A O 1
ATOM 1471 N N . ASP A 1 183 ? -16.587 7.343 11.814 1.00 97.69 183 ASP A N 1
ATOM 1472 C CA . ASP A 1 183 ? -16.530 8.727 11.363 1.00 97.69 183 ASP A CA 1
ATOM 1473 C C . ASP A 1 183 ? -15.086 9.259 11.331 1.00 97.69 183 ASP A C 1
ATOM 1475 O O . ASP A 1 183 ? -14.225 8.803 12.094 1.00 97.69 183 ASP A O 1
ATOM 1479 N N . PRO A 1 184 ? -14.795 10.256 10.476 1.00 95.00 184 PRO A N 1
ATOM 1480 C CA . PRO A 1 184 ? -13.491 10.903 10.424 1.00 95.00 184 PRO A CA 1
ATOM 1481 C C . PRO A 1 184 ? -13.021 11.411 11.786 1.00 95.00 184 PRO A C 1
ATOM 1483 O O . PRO A 1 184 ? -13.813 11.834 12.625 1.00 95.00 184 PRO A O 1
ATOM 1486 N N . THR A 1 185 ? -11.703 11.449 11.967 1.00 94.38 185 THR A N 1
ATOM 1487 C CA . THR A 1 185 ? -10.972 11.845 13.186 1.00 94.38 185 THR A CA 1
ATOM 1488 C C . THR A 1 185 ? -11.082 10.872 14.360 1.00 94.38 185 THR A C 1
ATOM 1490 O O . THR A 1 185 ? -10.310 10.993 15.310 1.00 94.38 185 THR A O 1
ATOM 1493 N N . GLN A 1 186 ? -11.965 9.869 14.292 1.00 97.88 186 GLN A N 1
ATOM 1494 C CA . GLN A 1 186 ? -12.024 8.818 15.300 1.00 97.88 186 GLN A CA 1
ATOM 1495 C C . GLN A 1 186 ? -10.796 7.908 15.200 1.00 97.88 186 GLN A C 1
ATOM 1497 O O . GLN A 1 186 ? -10.432 7.429 14.120 1.00 97.88 186 GLN A O 1
ATOM 1502 N N . SER A 1 187 ? -10.178 7.638 16.348 1.00 98.19 187 SER A N 1
ATOM 1503 C CA . SER A 1 187 ? -9.038 6.735 16.467 1.00 98.19 187 SER A CA 1
ATOM 1504 C C . SER A 1 187 ? -9.226 5.721 17.589 1.00 98.19 187 SER A C 1
ATOM 1506 O O . SER A 1 187 ? -10.046 5.894 18.496 1.00 98.19 187 SER A O 1
ATOM 1508 N N . GLN A 1 188 ? -8.485 4.618 17.505 1.00 98.50 188 GLN A N 1
ATOM 1509 C CA . GLN A 1 188 ? -8.433 3.578 18.525 1.00 98.50 188 GLN A CA 1
ATOM 1510 C C . GLN A 1 188 ? -7.001 3.064 18.699 1.00 98.50 188 GLN A C 1
ATOM 1512 O O . GLN A 1 188 ? -6.234 2.994 17.732 1.00 98.50 188 GLN A O 1
ATOM 1517 N N . PRO A 1 189 ? -6.621 2.632 19.914 1.00 98.12 189 PRO A N 1
ATOM 1518 C CA . PRO A 1 189 ? -5.418 1.839 20.080 1.00 98.12 189 PRO A CA 1
ATOM 1519 C C . PRO A 1 189 ? -5.589 0.493 19.372 1.00 98.12 189 PRO A C 1
ATOM 1521 O O . PRO A 1 189 ? -6.637 -0.147 19.452 1.00 98.12 189 PRO A O 1
ATOM 1524 N N . ILE A 1 190 ? -4.523 0.037 18.727 1.00 97.31 190 ILE A N 1
ATOM 1525 C CA . ILE A 1 190 ? -4.459 -1.269 18.070 1.00 97.31 190 ILE A CA 1
ATOM 1526 C C . ILE A 1 190 ? -3.188 -1.990 18.525 1.00 97.31 190 ILE A C 1
ATOM 1528 O O . ILE A 1 190 ? -2.159 -1.364 18.800 1.00 97.31 190 ILE A O 1
ATOM 1532 N N . GLN A 1 191 ? -3.277 -3.305 18.693 1.00 95.56 191 GLN A N 1
ATOM 1533 C CA . GLN A 1 191 ? -2.221 -4.135 19.271 1.00 95.56 191 GLN A CA 1
ATOM 1534 C C . GLN A 1 191 ? -1.996 -5.377 18.411 1.00 95.56 191 GLN A C 1
ATOM 1536 O O . GLN A 1 191 ? -2.790 -5.664 17.521 1.00 95.56 191 GLN A O 1
ATOM 1541 N N . GLU A 1 192 ? -0.912 -6.104 18.690 1.00 95.38 192 GLU A N 1
ATOM 1542 C CA . GLU A 1 192 ? -0.597 -7.382 18.041 1.00 95.38 192 GLU A CA 1
ATOM 1543 C C . GLU A 1 192 ? -0.528 -7.296 16.502 1.00 95.38 192 GLU A C 1
ATOM 1545 O O . GLU A 1 192 ? -0.785 -8.275 15.800 1.00 95.38 192 GLU A O 1
ATOM 1550 N N . ILE A 1 193 ? -0.167 -6.129 15.957 1.00 95.88 193 ILE A N 1
ATOM 1551 C CA . ILE A 1 193 ? -0.015 -5.939 14.512 1.00 95.88 193 ILE A CA 1
ATOM 1552 C C . ILE A 1 193 ? 1.250 -6.659 14.059 1.00 95.88 193 ILE A C 1
ATOM 1554 O O . ILE A 1 193 ? 2.343 -6.338 14.521 1.00 95.88 193 ILE A O 1
ATOM 1558 N N . VAL A 1 194 ? 1.113 -7.577 13.106 1.00 96.62 194 VAL A N 1
ATOM 1559 C CA . VAL A 1 194 ? 2.237 -8.249 12.445 1.00 96.62 194 VAL A CA 1
ATOM 1560 C C . VAL A 1 194 ? 2.255 -7.822 10.980 1.00 96.62 194 VAL A C 1
ATOM 1562 O O . VAL A 1 194 ? 1.318 -8.103 10.233 1.00 96.62 194 VAL A O 1
ATOM 1565 N N . LEU A 1 195 ? 3.311 -7.124 10.551 1.00 97.62 195 LEU A N 1
ATOM 1566 C CA . LEU A 1 195 ? 3.403 -6.605 9.179 1.00 97.62 195 LEU A CA 1
ATOM 1567 C C . LEU A 1 195 ? 3.597 -7.719 8.149 1.00 97.62 195 LEU A C 1
ATOM 1569 O O . LEU A 1 195 ? 3.180 -7.578 7.005 1.00 97.62 195 LEU A O 1
ATOM 1573 N N . ASN A 1 196 ? 4.194 -8.848 8.533 1.00 97.31 196 ASN A N 1
ATOM 1574 C CA . ASN A 1 196 ? 4.353 -9.980 7.622 1.00 97.31 196 ASN A CA 1
ATOM 1575 C C . ASN A 1 196 ? 3.000 -10.595 7.201 1.00 97.31 196 ASN A C 1
ATOM 1577 O O . ASN A 1 196 ? 2.888 -11.111 6.093 1.00 97.31 196 ASN A O 1
ATOM 1581 N N . ASP A 1 197 ? 1.951 -10.458 8.023 1.00 97.38 197 ASP A N 1
ATOM 1582 C CA . ASP A 1 197 ? 0.579 -10.868 7.670 1.00 97.38 197 ASP A CA 1
ATOM 1583 C C . ASP A 1 197 ? -0.065 -9.944 6.627 1.00 97.38 197 ASP A C 1
ATOM 1585 O O . ASP A 1 197 ? -1.083 -10.279 6.023 1.00 97.38 197 ASP A O 1
ATOM 1589 N N . LYS A 1 198 ? 0.555 -8.784 6.392 1.00 98.00 198 LYS A N 1
ATOM 1590 C CA . LYS A 1 198 ? 0.183 -7.796 5.381 1.00 98.00 198 LYS A CA 1
ATOM 1591 C C . LYS A 1 198 ? 0.954 -7.966 4.072 1.00 98.00 198 LYS A C 1
ATOM 1593 O O . LYS A 1 198 ? 0.834 -7.127 3.182 1.00 98.00 198 LYS A O 1
ATOM 1598 N N . LEU A 1 199 ? 1.736 -9.041 3.936 1.00 98.06 199 LEU A N 1
ATOM 1599 C CA . LEU A 1 199 ? 2.498 -9.370 2.733 1.00 98.06 199 LEU A CA 1
ATOM 1600 C C . LEU A 1 199 ? 2.059 -10.720 2.137 1.00 98.06 199 LEU A C 1
ATOM 1602 O O . LEU A 1 199 ? 1.659 -11.628 2.868 1.00 98.06 199 LEU A O 1
ATOM 1606 N N . PRO A 1 200 ? 2.139 -10.894 0.805 1.00 96.06 200 PRO A N 1
ATOM 1607 C CA . PRO A 1 200 ? 1.873 -12.187 0.191 1.00 96.06 200 PRO A CA 1
ATOM 1608 C C . PRO A 1 200 ? 2.919 -13.219 0.624 1.00 96.06 200 PRO A C 1
ATOM 1610 O O . PRO A 1 200 ? 4.080 -12.895 0.883 1.00 96.06 200 PRO A O 1
ATOM 1613 N N . LYS A 1 201 ? 2.526 -14.498 0.648 1.00 92.44 201 LYS A N 1
ATOM 1614 C CA . LYS A 1 201 ? 3.423 -15.603 1.036 1.00 92.44 201 LYS A CA 1
ATOM 1615 C C . LYS A 1 201 ? 4.629 -15.713 0.100 1.00 92.44 201 LYS A C 1
ATOM 1617 O O . LYS A 1 201 ? 5.746 -15.963 0.553 1.00 92.44 201 LYS A O 1
ATOM 1622 N N . ASN A 1 202 ? 4.421 -15.521 -1.203 1.00 92.00 202 ASN A N 1
ATOM 1623 C CA . ASN A 1 202 ? 5.502 -15.438 -2.175 1.00 92.00 202 ASN A CA 1
ATOM 1624 C C . ASN A 1 202 ? 5.798 -13.978 -2.520 1.00 92.00 202 ASN A C 1
ATOM 1626 O O . ASN A 1 202 ? 4.958 -13.257 -3.050 1.00 92.00 202 ASN A O 1
ATOM 1630 N N . ARG A 1 203 ? 7.042 -13.584 -2.260 1.00 93.88 203 ARG A N 1
ATOM 1631 C CA . ARG A 1 203 ? 7.548 -12.218 -2.438 1.00 93.88 203 ARG A CA 1
ATOM 1632 C C . ARG A 1 203 ? 8.648 -12.141 -3.494 1.00 93.88 203 ARG A C 1
ATOM 1634 O O . ARG A 1 203 ? 9.369 -11.153 -3.562 1.00 93.88 203 ARG A O 1
ATOM 1641 N N . LYS A 1 204 ? 8.833 -13.205 -4.285 1.00 92.25 204 LYS A N 1
ATOM 1642 C CA . LYS A 1 204 ? 9.918 -13.269 -5.270 1.00 92.25 204 LYS A CA 1
ATOM 1643 C C . LYS A 1 204 ? 9.710 -12.261 -6.394 1.00 92.25 204 LYS A C 1
ATOM 1645 O O . LYS A 1 204 ? 10.642 -11.529 -6.703 1.00 92.25 204 LYS A O 1
ATOM 1650 N N . SER A 1 205 ? 8.501 -12.216 -6.959 1.00 94.31 205 SER A N 1
ATOM 1651 C CA . SER A 1 205 ? 8.190 -11.406 -8.139 1.00 94.31 205 SER A CA 1
ATOM 1652 C C . SER A 1 205 ? 7.349 -10.180 -7.790 1.00 94.31 205 SER A C 1
ATOM 1654 O O . SER A 1 205 ? 6.282 -10.292 -7.173 1.00 94.31 205 SER A O 1
ATOM 1656 N N . PHE A 1 206 ? 7.798 -9.009 -8.230 1.00 96.38 206 PHE A N 1
ATOM 1657 C CA . PHE A 1 206 ? 7.132 -7.732 -7.981 1.00 96.38 206 PHE A CA 1
ATOM 1658 C C . PHE A 1 206 ? 7.404 -6.730 -9.100 1.00 96.38 206 PHE A C 1
ATOM 1660 O O . PHE A 1 206 ? 8.409 -6.808 -9.806 1.00 96.38 206 PHE A O 1
ATOM 1667 N N . TRP A 1 207 ? 6.498 -5.775 -9.247 1.00 97.19 207 TRP A N 1
ATOM 1668 C CA . TRP A 1 207 ? 6.636 -4.635 -10.136 1.00 97.19 207 TRP A CA 1
ATOM 1669 C C . TRP A 1 207 ? 7.385 -3.509 -9.431 1.00 97.19 207 TRP A C 1
ATOM 1671 O O . TRP A 1 207 ? 7.186 -3.294 -8.233 1.00 97.19 207 TRP A O 1
ATOM 1681 N N . ARG A 1 208 ? 8.213 -2.774 -10.170 1.00 97.62 208 ARG A N 1
ATOM 1682 C CA . ARG A 1 208 ? 8.979 -1.628 -9.676 1.00 97.62 208 ARG A CA 1
ATOM 1683 C C . ARG A 1 208 ? 8.890 -0.477 -10.670 1.00 97.62 208 ARG A C 1
ATOM 1685 O O . ARG A 1 208 ? 9.076 -0.686 -11.866 1.00 97.62 208 ARG A O 1
ATOM 1692 N N . TYR A 1 209 ? 8.605 0.725 -10.175 1.00 98.06 209 TYR A N 1
ATOM 1693 C CA . TYR A 1 209 ? 8.667 1.955 -10.967 1.00 98.06 209 TYR A CA 1
ATOM 1694 C C . TYR A 1 209 ? 8.822 3.190 -1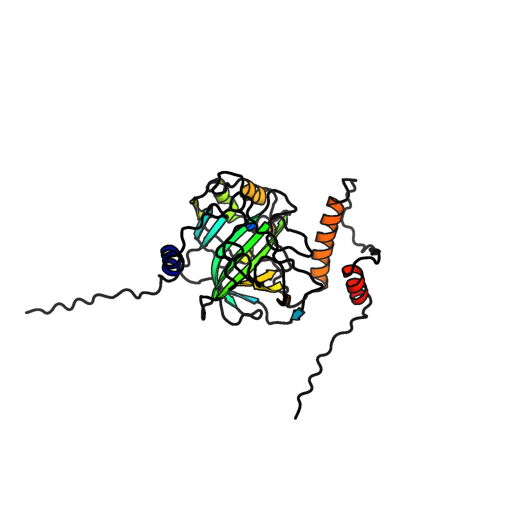0.064 1.00 98.06 209 TYR A C 1
ATOM 1696 O O . TYR A 1 209 ? 8.524 3.137 -8.868 1.00 98.06 209 TYR A O 1
ATOM 1704 N N . MET A 1 210 ? 9.291 4.298 -10.640 1.00 97.88 210 MET A N 1
ATOM 1705 C CA . MET A 1 210 ? 9.334 5.605 -9.975 1.00 97.88 210 MET A CA 1
ATOM 1706 C C . MET A 1 210 ? 8.018 6.348 -10.204 1.00 97.88 210 MET A C 1
ATOM 1708 O O . MET A 1 210 ? 7.550 6.471 -11.338 1.00 97.88 210 MET A O 1
ATOM 1712 N N . GLY A 1 211 ? 7.418 6.846 -9.133 1.00 98.00 211 GLY A N 1
ATOM 1713 C CA . GLY A 1 211 ? 6.097 7.445 -9.156 1.00 98.00 211 GLY A CA 1
ATOM 1714 C C . GLY A 1 211 ? 5.903 8.529 -8.104 1.00 98.00 211 GLY A C 1
ATOM 1715 O O . GLY A 1 211 ? 6.860 9.123 -7.599 1.00 98.00 211 GLY A O 1
ATOM 1716 N N . SER A 1 212 ? 4.641 8.759 -7.756 1.00 98.06 212 SER A N 1
ATOM 1717 C CA . SER A 1 212 ? 4.236 9.780 -6.799 1.00 98.06 212 SER A CA 1
ATOM 1718 C C . SER A 1 212 ? 3.489 9.205 -5.605 1.00 98.06 212 SER A C 1
ATOM 1720 O O . SER A 1 212 ? 3.103 8.033 -5.595 1.00 98.06 212 SER A O 1
ATOM 1722 N N . LEU A 1 213 ? 3.236 10.060 -4.614 1.00 97.25 213 LEU A N 1
ATOM 1723 C CA . LEU A 1 213 ? 2.117 9.859 -3.696 1.00 97.25 213 LEU A CA 1
ATOM 1724 C C . LEU A 1 213 ? 0.806 9.835 -4.497 1.00 97.25 213 LEU A C 1
ATOM 1726 O O . LEU A 1 213 ? 0.663 10.564 -5.484 1.00 97.25 213 LEU A O 1
ATOM 1730 N N . THR A 1 214 ? -0.141 8.997 -4.086 1.00 96.44 214 THR A N 1
ATOM 1731 C CA . THR A 1 214 ? -1.464 8.880 -4.723 1.00 96.44 214 THR A CA 1
ATOM 1732 C C . THR A 1 214 ? -2.510 9.786 -4.088 1.00 96.44 214 THR A C 1
ATOM 1734 O O . THR A 1 214 ? -3.651 9.792 -4.523 1.00 96.44 214 THR A O 1
ATOM 1737 N N . THR A 1 215 ? -2.106 10.609 -3.124 1.00 93.31 215 THR A N 1
ATOM 1738 C CA . THR A 1 215 ? -2.901 11.676 -2.517 1.00 93.31 215 THR A CA 1
ATOM 1739 C C . THR A 1 215 ? -2.110 12.984 -2.556 1.00 93.31 215 THR A C 1
ATOM 1741 O O . THR A 1 215 ? -0.873 12.947 -2.633 1.00 93.31 215 THR A O 1
ATOM 1744 N N . PRO A 1 216 ? -2.767 14.152 -2.451 1.00 92.06 216 PRO A N 1
ATOM 1745 C CA . PRO A 1 216 ? -2.080 15.426 -2.289 1.00 92.06 216 PRO A CA 1
ATOM 1746 C C . PRO A 1 216 ? -1.034 15.368 -1.160 1.00 92.06 216 PRO A C 1
ATOM 1748 O O . PRO A 1 216 ? -1.295 14.761 -0.117 1.00 92.06 216 PRO A O 1
ATOM 1751 N N . PRO A 1 217 ? 0.161 15.958 -1.359 1.00 92.81 217 PRO A N 1
ATOM 1752 C CA . PRO A 1 217 ? 0.542 16.868 -2.448 1.00 92.81 217 PRO A CA 1
ATOM 1753 C C . PRO A 1 217 ? 1.004 16.197 -3.758 1.00 92.81 217 PRO A C 1
ATOM 1755 O O . PRO A 1 217 ? 1.602 16.873 -4.589 1.00 92.81 217 PRO A O 1
ATOM 1758 N N . CYS A 1 218 ? 0.761 14.896 -3.962 1.00 93.44 218 CYS A N 1
ATOM 1759 C CA . CYS A 1 218 ? 1.071 14.187 -5.213 1.00 93.44 218 CYS A CA 1
ATOM 1760 C C . CYS A 1 218 ? 2.567 14.208 -5.599 1.00 93.44 218 CYS A C 1
ATOM 1762 O O . CYS A 1 218 ? 2.918 14.093 -6.774 1.00 93.44 218 CYS A O 1
ATOM 1764 N N . SER A 1 219 ? 3.462 14.346 -4.615 1.00 95.06 219 SER A N 1
ATOM 1765 C CA . SER A 1 219 ? 4.907 14.485 -4.832 1.00 95.06 219 SER A CA 1
ATOM 1766 C C . SER A 1 219 ? 5.520 13.271 -5.532 1.00 95.06 219 SER A C 1
ATOM 1768 O O . SER A 1 219 ? 5.340 12.139 -5.083 1.00 95.06 219 SER A O 1
ATOM 1770 N N . GLU A 1 220 ? 6.306 13.513 -6.583 1.00 96.38 220 GLU A N 1
ATOM 1771 C CA . GLU A 1 220 ? 6.981 12.507 -7.423 1.00 96.38 220 GLU A CA 1
ATOM 1772 C C . GLU A 1 220 ? 8.288 11.988 -6.799 1.00 96.38 220 GLU A C 1
ATOM 1774 O O . GLU A 1 220 ? 9.376 12.128 -7.353 1.00 96.38 220 GLU A O 1
ATOM 1779 N N . VAL A 1 221 ? 8.184 11.431 -5.592 1.00 96.19 221 VAL A N 1
ATOM 1780 C CA . VAL A 1 221 ? 9.333 11.004 -4.767 1.00 96.19 221 VAL A CA 1
ATOM 1781 C C . VAL A 1 221 ? 9.270 9.531 -4.357 1.00 96.19 221 VAL A C 1
ATOM 1783 O O . VAL A 1 221 ? 10.035 9.091 -3.494 1.00 96.19 221 VAL A O 1
ATOM 1786 N N . VAL A 1 222 ? 8.337 8.770 -4.939 1.00 98.31 222 VAL A N 1
ATOM 1787 C CA . VAL A 1 222 ? 8.005 7.418 -4.485 1.00 98.31 222 VAL A CA 1
ATOM 1788 C C . VAL A 1 222 ? 8.618 6.363 -5.393 1.00 98.31 222 VAL A C 1
ATOM 1790 O O . VAL A 1 222 ? 8.331 6.303 -6.585 1.00 98.31 222 VAL A O 1
ATOM 1793 N N . THR A 1 223 ? 9.388 5.454 -4.810 1.00 98.50 223 THR A N 1
ATOM 1794 C CA . THR A 1 223 ? 9.760 4.191 -5.444 1.00 98.50 223 THR A CA 1
ATOM 1795 C C . THR A 1 223 ? 8.708 3.136 -5.101 1.00 98.50 223 THR A C 1
ATOM 1797 O O . THR A 1 223 ? 8.651 2.637 -3.974 1.00 98.50 223 THR A O 1
ATOM 1800 N N . TRP A 1 224 ? 7.870 2.781 -6.072 1.00 98.75 224 TRP A N 1
ATOM 1801 C CA . TRP A 1 224 ? 6.783 1.820 -5.890 1.00 98.75 224 TRP A CA 1
ATOM 1802 C C . TRP A 1 224 ? 7.263 0.378 -6.016 1.00 98.75 224 TRP A C 1
ATOM 1804 O O . TRP A 1 224 ? 8.009 0.037 -6.930 1.00 98.75 224 TRP A O 1
ATOM 1814 N N . THR A 1 225 ? 6.790 -0.491 -5.126 1.00 98.69 225 THR A N 1
ATOM 1815 C CA . THR A 1 225 ? 6.951 -1.947 -5.210 1.00 98.69 225 THR A CA 1
ATOM 1816 C C . THR A 1 225 ? 5.585 -2.606 -5.103 1.00 98.69 225 THR A C 1
ATOM 1818 O O . THR A 1 225 ? 5.009 -2.610 -4.023 1.00 98.69 225 THR A O 1
ATOM 1821 N N . ILE A 1 226 ? 5.063 -3.174 -6.190 1.00 98.44 226 ILE A N 1
ATOM 1822 C CA . ILE A 1 226 ? 3.759 -3.857 -6.174 1.00 98.44 226 ILE A CA 1
ATOM 1823 C C . ILE A 1 226 ? 3.979 -5.359 -6.296 1.00 98.44 226 ILE A C 1
ATOM 1825 O O . ILE A 1 226 ? 4.523 -5.821 -7.300 1.00 98.44 226 ILE A O 1
ATOM 1829 N N . PHE A 1 227 ? 3.568 -6.149 -5.308 1.00 96.62 227 PHE A N 1
ATOM 1830 C CA . PHE A 1 227 ? 3.701 -7.601 -5.431 1.00 96.62 227 PHE A CA 1
ATOM 1831 C C . PHE A 1 227 ? 2.778 -8.168 -6.512 1.00 96.62 227 PHE A C 1
ATOM 1833 O O . PHE A 1 227 ? 1.653 -7.713 -6.710 1.00 96.62 227 PHE A O 1
ATOM 1840 N N . THR A 1 228 ? 3.271 -9.180 -7.228 1.00 93.50 228 THR A N 1
ATOM 1841 C CA . THR A 1 228 ? 2.471 -9.874 -8.251 1.00 93.50 228 THR A CA 1
ATOM 1842 C C . THR A 1 228 ? 1.359 -10.719 -7.634 1.00 93.50 228 THR A C 1
ATOM 1844 O O . THR A 1 228 ? 0.278 -10.816 -8.213 1.00 93.50 228 THR A O 1
ATOM 1847 N N . GLU A 1 229 ? 1.613 -11.311 -6.464 1.00 94.56 229 GLU A N 1
ATOM 1848 C CA . GLU A 1 229 ? 0.626 -12.076 -5.708 1.00 94.56 229 GLU A CA 1
ATOM 1849 C C . GLU A 1 229 ? -0.184 -11.159 -4.776 1.00 94.56 229 GLU A C 1
ATOM 18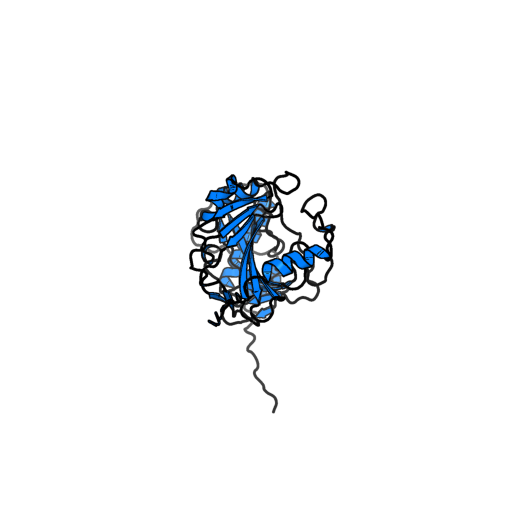51 O O . GLU A 1 229 ? 0.408 -10.401 -4.003 1.00 94.56 229 GLU A O 1
ATOM 1856 N N . PRO A 1 230 ? -1.527 -11.232 -4.818 1.00 96.19 230 PRO A N 1
ATOM 1857 C CA . PRO A 1 230 ? -2.381 -10.537 -3.868 1.00 96.19 230 PRO A CA 1
ATOM 1858 C C . PRO A 1 230 ? -2.443 -11.283 -2.528 1.00 96.19 230 PRO A C 1
ATOM 1860 O O . PRO A 1 230 ? -2.078 -12.457 -2.424 1.00 96.19 230 PRO A O 1
ATOM 1863 N N . ILE A 1 231 ? -3.003 -10.625 -1.520 1.00 97.25 231 ILE A N 1
ATOM 1864 C CA . ILE A 1 231 ? -3.404 -11.249 -0.258 1.00 97.25 231 ILE A CA 1
ATOM 1865 C C . ILE A 1 231 ? -4.904 -11.525 -0.269 1.00 97.25 231 ILE A C 1
ATOM 1867 O O . ILE A 1 231 ? -5.686 -10.781 -0.860 1.00 97.25 231 ILE A O 1
ATOM 1871 N N . VAL A 1 232 ? -5.303 -12.616 0.378 1.00 97.50 232 VAL A N 1
ATOM 1872 C CA . VAL A 1 232 ? -6.709 -12.982 0.534 1.00 97.50 232 VAL A CA 1
ATOM 1873 C C . VAL A 1 232 ? -7.289 -12.291 1.768 1.00 97.50 232 VAL A C 1
ATOM 1875 O O . VAL A 1 232 ? -6.662 -12.292 2.823 1.00 97.50 232 VAL A O 1
ATOM 1878 N N . ILE A 1 233 ? -8.478 -11.712 1.614 1.00 98.31 233 ILE A N 1
ATOM 1879 C CA . ILE A 1 233 ? -9.304 -11.176 2.701 1.00 98.31 233 ILE A CA 1
ATOM 1880 C C . ILE A 1 233 ? -10.734 -11.692 2.550 1.00 98.31 233 ILE A C 1
ATOM 1882 O O . ILE A 1 233 ? -11.170 -12.037 1.446 1.00 98.31 233 ILE A O 1
ATOM 1886 N N . THR A 1 234 ? -11.501 -11.691 3.632 1.00 98.44 234 THR A N 1
ATOM 1887 C CA . THR A 1 234 ? -12.912 -12.086 3.578 1.00 98.44 234 THR A CA 1
ATOM 1888 C C . THR A 1 234 ? -13.828 -10.943 3.139 1.00 98.44 234 THR A C 1
ATOM 1890 O O . THR A 1 234 ? -13.518 -9.755 3.270 1.00 98.44 234 THR A O 1
ATOM 1893 N N . LYS A 1 235 ? -15.018 -11.299 2.639 1.00 97.88 235 LYS A N 1
ATOM 1894 C CA . LYS A 1 235 ? -16.066 -10.318 2.312 1.00 97.88 235 LYS A CA 1
ATOM 1895 C C . LYS A 1 235 ? -16.547 -9.536 3.532 1.00 97.88 235 LYS A C 1
ATOM 1897 O O . LYS A 1 235 ? -16.824 -8.348 3.403 1.00 97.88 235 LYS A O 1
ATOM 1902 N N . SER A 1 236 ? -16.658 -10.187 4.690 1.00 98.19 236 SER A N 1
ATOM 1903 C CA . SER A 1 236 ? -17.080 -9.540 5.936 1.00 98.19 236 SER A CA 1
ATOM 1904 C C . SER A 1 236 ? -16.060 -8.506 6.400 1.00 98.19 236 SER A C 1
ATOM 1906 O O . SER A 1 236 ? -16.458 -7.425 6.814 1.00 98.19 236 SER A O 1
ATOM 1908 N N . GLN A 1 237 ? -14.762 -8.784 6.254 1.00 98.44 237 GLN A N 1
ATOM 1909 C CA . GLN A 1 237 ? -13.721 -7.798 6.547 1.00 98.44 237 GLN A CA 1
ATOM 1910 C C . GLN A 1 237 ? -13.826 -6.584 5.627 1.00 98.44 237 GLN A C 1
ATOM 1912 O O . GLN A 1 237 ? -13.873 -5.460 6.114 1.00 98.44 237 GLN A O 1
ATOM 1917 N N . LEU A 1 238 ? -13.943 -6.788 4.309 1.00 98.38 238 LEU A N 1
ATOM 1918 C CA . LEU A 1 238 ? -14.084 -5.668 3.372 1.00 98.38 238 LEU A CA 1
ATOM 1919 C C . LEU A 1 238 ? -15.375 -4.861 3.605 1.00 98.38 238 LEU A C 1
ATOM 1921 O O . LEU A 1 238 ? -15.390 -3.650 3.398 1.00 98.38 238 LEU A O 1
ATOM 1925 N N . ALA A 1 239 ? -16.451 -5.502 4.069 1.00 98.31 239 ALA A N 1
ATOM 1926 C CA . ALA A 1 239 ? -17.690 -4.812 4.419 1.00 98.31 239 ALA A CA 1
ATOM 1927 C C . ALA A 1 239 ? -17.507 -3.807 5.569 1.00 98.31 239 ALA A C 1
ATOM 1929 O O . ALA A 1 239 ? -18.149 -2.764 5.551 1.00 98.31 239 ALA A O 1
ATOM 1930 N N . LEU A 1 240 ? -16.601 -4.067 6.521 1.00 98.50 240 LEU A N 1
ATOM 1931 C CA . LEU A 1 240 ? -16.304 -3.118 7.601 1.00 98.50 240 LEU A CA 1
ATOM 1932 C C . LEU A 1 240 ? -15.689 -1.821 7.063 1.00 98.50 240 LEU A C 1
ATOM 1934 O O . LEU A 1 240 ? -16.075 -0.744 7.499 1.00 98.50 240 LEU A O 1
ATOM 1938 N N . PHE A 1 241 ? -14.793 -1.908 6.075 1.00 98.56 241 PHE A N 1
ATOM 1939 C CA . PHE A 1 241 ? -14.234 -0.728 5.400 1.00 98.56 241 PHE A CA 1
ATOM 1940 C C . PHE A 1 241 ? -15.312 0.062 4.650 1.00 98.56 241 PHE A C 1
ATOM 1942 O O . PHE A 1 241 ? -15.348 1.287 4.703 1.00 98.56 241 PHE A O 1
ATOM 1949 N N . ARG A 1 242 ? -16.243 -0.644 3.999 1.00 98.00 242 ARG A N 1
ATOM 1950 C CA . ARG A 1 242 ? -17.380 -0.046 3.281 1.00 98.00 242 ARG A CA 1
ATOM 1951 C C . ARG A 1 242 ? -18.464 0.539 4.196 1.00 98.00 242 ARG A C 1
ATOM 1953 O O . ARG A 1 242 ? -19.432 1.078 3.676 1.00 98.00 242 ARG A O 1
ATOM 1960 N N . ASN A 1 243 ? -18.316 0.449 5.517 1.00 97.69 243 ASN A N 1
ATOM 1961 C CA . ASN A 1 243 ? -19.189 1.124 6.481 1.00 97.69 243 ASN A CA 1
ATOM 1962 C C . ASN A 1 243 ? -18.594 2.437 7.008 1.00 97.69 243 ASN A C 1
ATOM 1964 O O . ASN A 1 243 ? -19.260 3.132 7.766 1.00 97.69 243 ASN A O 1
ATOM 1968 N N . LEU A 1 244 ? -17.348 2.763 6.658 1.00 98.25 244 LEU A N 1
ATOM 1969 C CA . LEU A 1 244 ? -16.681 3.969 7.140 1.00 98.25 244 LEU A CA 1
ATOM 1970 C C . LEU A 1 244 ? -17.140 5.197 6.358 1.00 98.25 244 LEU A C 1
ATOM 1972 O O . LEU A 1 244 ? -17.432 5.104 5.163 1.00 98.25 244 LEU A O 1
ATOM 1976 N N . HIS A 1 245 ? -17.140 6.349 7.020 1.00 97.25 245 HIS A N 1
ATOM 1977 C CA . HIS A 1 245 ? -17.481 7.631 6.423 1.00 97.25 245 HIS A CA 1
ATOM 1978 C C . HIS A 1 245 ? -16.240 8.469 6.104 1.00 97.25 245 HIS A C 1
ATOM 1980 O O . HIS A 1 245 ? -15.232 8.423 6.816 1.00 97.25 245 HIS A O 1
ATOM 1986 N N . ASP A 1 246 ? -16.324 9.249 5.029 1.00 94.19 246 ASP A N 1
ATOM 1987 C CA . ASP A 1 246 ? -15.354 10.286 4.683 1.00 94.19 246 ASP A CA 1
ATOM 1988 C C . ASP A 1 246 ? -15.677 11.633 5.355 1.00 94.19 246 ASP A C 1
ATOM 1990 O O . ASP A 1 246 ? -16.643 11.767 6.108 1.00 94.19 246 ASP A O 1
ATOM 1994 N N . LYS A 1 247 ? -14.853 12.656 5.091 1.00 88.94 247 LYS A N 1
ATOM 1995 C CA . LYS A 1 247 ? -15.026 14.014 5.646 1.00 88.94 247 LYS A CA 1
ATOM 1996 C C . LYS A 1 247 ? -16.357 14.683 5.292 1.00 88.94 247 LYS A C 1
ATOM 1998 O O . LYS A 1 247 ? -16.744 15.622 5.982 1.00 88.94 247 LYS A O 1
ATOM 2003 N N . THR A 1 248 ? -17.036 14.218 4.248 1.00 87.56 248 THR A N 1
ATOM 2004 C CA . THR A 1 248 ? -18.344 14.721 3.810 1.00 87.56 248 THR A CA 1
ATOM 2005 C C . THR A 1 248 ? -19.508 13.966 4.464 1.00 87.56 248 THR A C 1
ATOM 2007 O O . THR A 1 248 ? -20.662 14.338 4.279 1.00 87.56 248 THR A O 1
ATOM 2010 N N . GLY A 1 249 ? -19.219 12.931 5.264 1.00 88.62 249 GLY A N 1
ATOM 2011 C CA . GLY A 1 249 ? -20.216 12.084 5.921 1.00 88.62 249 GLY A CA 1
ATOM 2012 C C . GLY A 1 249 ? -20.789 10.988 5.019 1.00 88.62 249 GLY A C 1
ATOM 2013 O O . GLY A 1 249 ? -21.706 10.279 5.429 1.00 88.62 249 GLY A O 1
ATOM 2014 N N . HIS A 1 250 ? -20.265 10.827 3.801 1.00 91.88 250 HIS A N 1
ATOM 2015 C CA . HIS A 1 250 ? -20.673 9.766 2.886 1.00 91.88 250 HIS A CA 1
ATOM 2016 C C . HIS A 1 250 ? -19.867 8.491 3.115 1.00 91.88 250 HIS A C 1
ATOM 2018 O O . HIS A 1 250 ? -18.749 8.525 3.627 1.00 91.88 250 HIS A O 1
ATOM 2024 N N . THR A 1 251 ? -20.417 7.351 2.686 1.00 94.25 251 THR A N 1
ATOM 2025 C CA . THR A 1 251 ? -19.673 6.090 2.648 1.00 94.25 251 THR A CA 1
ATOM 2026 C C . THR A 1 251 ? -18.391 6.249 1.835 1.00 94.25 251 THR A C 1
ATOM 2028 O O . THR A 1 251 ? -18.427 6.584 0.651 1.00 94.25 251 THR A O 1
ATOM 2031 N N . MET A 1 252 ? -17.259 5.953 2.468 1.00 94.44 252 MET A N 1
ATOM 2032 C CA . MET A 1 252 ? -15.943 6.206 1.910 1.00 94.44 252 MET A CA 1
ATOM 2033 C C . MET A 1 252 ? -15.654 5.309 0.698 1.00 94.44 252 MET A C 1
ATOM 2035 O O . MET A 1 252 ? -15.704 4.077 0.770 1.00 94.44 252 MET A O 1
ATOM 2039 N N . LYS A 1 253 ? -15.261 5.959 -0.401 1.00 93.38 253 LYS A N 1
ATOM 2040 C CA . LYS A 1 253 ? -14.609 5.374 -1.577 1.00 93.38 253 LYS A CA 1
ATOM 2041 C C . LYS A 1 253 ? -13.374 6.209 -1.875 1.00 93.38 253 LYS A C 1
ATOM 2043 O O . LYS A 1 253 ? -13.497 7.389 -2.183 1.00 93.38 253 LYS A O 1
ATOM 2048 N N . ASN A 1 254 ? -12.195 5.612 -1.789 1.00 96.06 254 ASN A N 1
ATOM 2049 C CA . ASN A 1 254 ? -10.976 6.392 -1.625 1.00 96.06 254 ASN A CA 1
ATOM 2050 C C . ASN A 1 254 ? -9.830 5.917 -2.512 1.00 96.06 254 ASN A C 1
ATOM 2052 O O . ASN A 1 254 ? -8.770 5.583 -2.010 1.00 96.06 254 ASN A O 1
ATOM 2056 N N . PHE A 1 255 ? -10.006 5.877 -3.829 1.00 95.94 255 PHE A N 1
ATOM 2057 C CA . PHE A 1 255 ? -8.914 5.518 -4.736 1.00 95.94 255 PHE A CA 1
ATOM 2058 C C . PHE A 1 255 ? -8.810 6.493 -5.906 1.00 95.94 255 PHE A C 1
ATOM 2060 O O . PHE A 1 255 ? -9.807 6.866 -6.531 1.00 95.94 255 PHE A O 1
ATOM 2067 N N . ARG A 1 256 ? -7.582 6.910 -6.211 1.00 96.69 256 ARG A N 1
ATOM 2068 C CA . ARG A 1 256 ? -7.250 7.763 -7.346 1.00 96.69 256 ARG A CA 1
ATOM 2069 C C . ARG A 1 256 ? -7.310 6.952 -8.652 1.00 96.69 256 ARG A C 1
ATOM 2071 O O . ARG A 1 256 ? -6.807 5.829 -8.705 1.00 96.69 256 ARG A O 1
ATOM 2078 N N . PRO A 1 257 ? -7.871 7.504 -9.744 1.00 96.25 257 PRO A N 1
ATOM 2079 C CA . PRO A 1 257 ? -7.799 6.880 -11.063 1.00 96.25 257 PRO A CA 1
ATOM 2080 C C . PRO A 1 257 ? -6.358 6.673 -11.547 1.00 96.25 257 PRO A C 1
ATOM 2082 O O . PRO A 1 257 ? -5.455 7.432 -11.188 1.00 96.25 257 PRO A O 1
ATOM 2085 N N . VAL A 1 258 ? -6.155 5.698 -12.437 1.00 97.00 258 VAL A N 1
ATOM 2086 C CA . VAL A 1 258 ? -4.850 5.459 -13.073 1.00 97.00 258 VAL A CA 1
ATOM 2087 C C . VAL A 1 258 ? -4.363 6.671 -13.870 1.00 97.00 258 VAL A C 1
ATOM 2089 O O . VAL A 1 258 ? -5.112 7.306 -14.611 1.00 97.00 258 VAL A O 1
ATOM 2092 N N . GLN A 1 259 ? -3.076 6.956 -13.729 1.00 97.12 259 GLN A N 1
ATOM 2093 C CA . GLN A 1 259 ? -2.347 8.024 -14.395 1.00 97.12 259 GLN A CA 1
ATOM 2094 C C . GLN A 1 259 ? -1.552 7.457 -15.578 1.00 97.12 259 GLN A C 1
ATOM 2096 O O . GLN A 1 259 ? -1.298 6.252 -15.684 1.00 97.12 259 GLN A O 1
ATOM 2101 N N . LYS A 1 260 ? -1.163 8.329 -16.511 1.00 95.50 260 LYS A N 1
ATOM 2102 C CA . LYS A 1 260 ? -0.418 7.925 -17.712 1.00 95.50 260 LYS A CA 1
ATOM 2103 C C . LYS A 1 260 ? 0.997 7.488 -17.347 1.00 95.50 260 LYS A C 1
ATOM 2105 O O . LYS A 1 260 ? 1.684 8.192 -16.616 1.00 95.50 260 LYS A O 1
ATOM 2110 N N . LEU A 1 261 ? 1.468 6.379 -17.922 1.00 94.50 261 LEU A N 1
ATOM 2111 C CA . LEU A 1 261 ? 2.842 5.901 -17.713 1.00 94.50 261 LEU A CA 1
ATOM 2112 C C . LEU A 1 261 ? 3.896 6.891 -18.248 1.00 94.50 261 LEU A C 1
ATOM 2114 O O . LEU A 1 261 ? 4.951 7.042 -17.635 1.00 94.50 261 LEU A O 1
ATOM 2118 N N . TYR A 1 262 ? 3.586 7.597 -19.343 1.00 93.75 262 TYR A N 1
ATOM 2119 C CA . TYR A 1 262 ? 4.530 8.443 -20.084 1.00 93.75 262 TYR A CA 1
ATOM 2120 C C . TYR A 1 262 ? 5.821 7.673 -20.415 1.00 93.75 262 TYR A C 1
ATOM 2122 O O . TYR A 1 262 ? 5.744 6.526 -20.849 1.00 93.75 262 TYR A O 1
ATOM 2130 N N . SER A 1 263 ? 6.990 8.286 -20.228 1.00 92.19 263 SER A N 1
ATOM 2131 C CA . SER A 1 263 ? 8.296 7.703 -20.558 1.00 92.19 263 SER A CA 1
ATOM 2132 C C . SER A 1 263 ? 8.892 6.852 -19.431 1.00 92.19 263 SER A C 1
ATOM 2134 O O . SER A 1 263 ? 10.065 6.490 -19.499 1.00 92.19 263 SER A O 1
ATOM 2136 N N . ARG A 1 264 ? 8.131 6.567 -18.365 1.00 95.38 264 ARG A N 1
ATOM 2137 C CA . ARG A 1 264 ? 8.631 5.788 -17.229 1.00 95.38 264 ARG A CA 1
ATOM 2138 C C . ARG A 1 264 ? 8.804 4.323 -17.596 1.00 95.38 264 ARG A C 1
ATOM 2140 O O . ARG A 1 264 ? 7.942 3.715 -18.226 1.00 95.38 264 ARG A O 1
ATOM 2147 N N . GLU A 1 265 ? 9.894 3.743 -17.113 1.00 94.06 265 GLU A N 1
ATOM 2148 C CA . GLU A 1 265 ? 10.146 2.311 -17.216 1.00 94.06 265 GLU A CA 1
ATOM 2149 C C . GLU A 1 265 ? 9.372 1.567 -16.118 1.00 94.06 265 GLU A C 1
ATOM 2151 O O . GLU A 1 265 ? 9.577 1.806 -14.926 1.00 94.06 265 GLU A O 1
ATOM 2156 N N . LEU A 1 266 ? 8.488 0.651 -16.522 1.00 96.31 266 LEU A N 1
ATOM 2157 C CA . LEU A 1 266 ? 7.893 -0.333 -15.625 1.00 96.31 266 LEU A CA 1
ATOM 2158 C C . LEU A 1 266 ? 8.778 -1.580 -15.619 1.00 96.31 266 LEU A C 1
ATOM 2160 O O . LEU A 1 266 ? 9.024 -2.183 -16.663 1.00 96.31 266 LEU A O 1
ATOM 2164 N N . GLN A 1 267 ? 9.243 -1.988 -14.444 1.00 96.19 267 GLN A N 1
ATOM 2165 C CA . GLN A 1 267 ? 10.097 -3.160 -14.277 1.00 96.19 267 GLN A CA 1
ATOM 2166 C C . GLN A 1 267 ? 9.314 -4.294 -13.616 1.00 96.19 267 GLN A C 1
ATOM 2168 O O . GLN A 1 267 ? 8.552 -4.057 -12.679 1.00 96.19 267 GLN A O 1
ATOM 2173 N N . LEU A 1 268 ? 9.530 -5.531 -14.063 1.00 95.12 268 LEU A N 1
ATOM 2174 C CA . LEU A 1 268 ? 9.059 -6.742 -13.391 1.00 95.12 268 LEU A CA 1
ATOM 2175 C C . LEU A 1 268 ? 10.265 -7.550 -12.941 1.00 95.12 268 LEU A C 1
ATOM 2177 O O . LEU A 1 268 ? 10.994 -8.140 -13.743 1.00 95.12 268 LEU A O 1
ATOM 2181 N N . MET A 1 269 ? 10.449 -7.543 -11.629 1.00 94.44 269 MET A N 1
ATOM 2182 C CA . MET A 1 269 ? 11.575 -8.140 -10.940 1.00 94.44 269 MET A CA 1
ATOM 2183 C C . MET A 1 269 ? 11.346 -9.638 -10.766 1.00 94.44 269 MET A C 1
ATOM 2185 O O . MET A 1 269 ? 10.265 -10.048 -10.340 1.00 94.44 269 MET A O 1
ATOM 2189 N N . ASN A 1 270 ? 12.374 -10.440 -11.060 1.00 91.00 270 ASN A N 1
ATOM 2190 C CA . ASN A 1 270 ? 12.437 -11.879 -10.787 1.00 91.00 270 ASN A CA 1
ATOM 2191 C C . ASN A 1 270 ? 11.187 -12.637 -11.262 1.00 91.00 270 ASN A C 1
ATOM 2193 O O . ASN A 1 270 ? 10.482 -13.252 -10.460 1.00 91.00 270 ASN A O 1
ATOM 2197 N N . ILE A 1 271 ? 10.876 -12.550 -12.557 1.00 83.81 271 ILE A N 1
ATOM 2198 C CA . ILE A 1 271 ? 9.649 -13.113 -13.129 1.00 83.81 271 ILE A CA 1
ATOM 2199 C C . ILE A 1 271 ? 9.502 -14.627 -12.881 1.00 83.81 271 ILE A C 1
ATOM 2201 O O . ILE A 1 271 ? 10.373 -15.422 -13.224 1.00 83.81 271 ILE A O 1
ATOM 2205 N N . ASP A 1 272 ? 8.345 -15.022 -12.343 1.00 80.69 272 ASP A N 1
ATOM 2206 C CA . ASP A 1 272 ? 7.851 -16.404 -12.326 1.00 80.69 272 ASP A CA 1
ATOM 2207 C C . ASP A 1 272 ? 6.680 -16.523 -13.316 1.00 80.69 272 ASP A C 1
ATOM 2209 O O . ASP A 1 272 ? 5.532 -16.183 -13.010 1.00 80.69 272 ASP A O 1
ATOM 2213 N N . PHE A 1 273 ? 6.985 -16.973 -14.538 1.00 74.25 273 PHE A N 1
ATOM 2214 C CA . PHE A 1 273 ? 6.020 -17.033 -15.641 1.00 74.25 273 PHE A CA 1
ATOM 2215 C C . PHE A 1 273 ? 4.802 -17.912 -15.334 1.00 74.25 273 PHE A C 1
ATOM 2217 O O . PHE A 1 273 ? 3.688 -17.574 -15.733 1.00 74.25 273 PHE A O 1
ATOM 2224 N N . ILE A 1 274 ? 4.991 -19.024 -14.617 1.00 71.31 274 ILE A N 1
ATOM 2225 C CA . ILE A 1 274 ? 3.916 -19.988 -14.348 1.00 71.31 274 ILE A CA 1
ATOM 2226 C C . ILE A 1 274 ? 2.884 -19.360 -13.413 1.00 71.31 274 ILE A C 1
ATOM 2228 O O . ILE A 1 274 ? 1.679 -19.410 -13.677 1.00 71.31 274 ILE A O 1
ATOM 2232 N N . ARG A 1 275 ? 3.351 -18.734 -12.328 1.00 75.56 275 ARG A N 1
ATOM 2233 C CA . ARG A 1 275 ? 2.459 -18.108 -11.346 1.00 75.56 275 ARG A CA 1
ATOM 2234 C C . ARG A 1 275 ? 1.776 -16.871 -11.901 1.00 75.56 275 ARG A C 1
ATOM 2236 O O . ARG A 1 275 ? 0.561 -16.727 -11.754 1.00 75.56 275 ARG A O 1
ATOM 2243 N N . LEU A 1 276 ? 2.532 -16.009 -12.578 1.00 75.19 276 LEU A N 1
ATOM 2244 C CA . LEU A 1 276 ? 1.998 -14.765 -13.122 1.00 75.19 276 LEU A CA 1
ATOM 2245 C C . LEU A 1 276 ? 0.912 -15.024 -14.173 1.00 75.19 276 LEU A C 1
ATOM 2247 O O . LEU A 1 276 ? -0.127 -14.362 -14.164 1.00 75.19 276 LEU A O 1
ATOM 2251 N N . PHE A 1 277 ? 1.099 -16.044 -15.018 1.00 76.12 277 PHE A N 1
ATOM 2252 C CA . PHE A 1 277 ? 0.077 -16.475 -15.969 1.00 76.12 277 PHE A CA 1
ATOM 2253 C C . PHE A 1 277 ? -1.220 -16.902 -15.270 1.00 76.12 277 PHE A C 1
ATOM 2255 O O . PHE A 1 277 ? -2.305 -16.480 -15.674 1.00 76.12 277 PHE A O 1
ATOM 2262 N N . GLY A 1 278 ? -1.123 -17.693 -14.196 1.00 75.06 278 GLY A N 1
ATOM 2263 C CA . GLY A 1 278 ? -2.286 -18.126 -13.420 1.00 75.06 278 GLY A CA 1
ATOM 2264 C C . GLY A 1 278 ? -3.098 -16.953 -12.859 1.00 75.06 278 GLY A C 1
ATOM 2265 O O . GLY A 1 278 ? -4.327 -16.946 -12.964 1.00 75.06 278 GLY A O 1
ATOM 2266 N N . ILE A 1 279 ? -2.417 -15.930 -12.337 1.00 78.62 279 ILE A N 1
ATOM 2267 C CA . ILE A 1 279 ? -3.044 -14.725 -11.769 1.00 78.62 279 ILE A CA 1
ATOM 2268 C C . ILE A 1 279 ? -3.778 -13.931 -12.855 1.00 78.62 279 ILE A C 1
ATOM 2270 O O . ILE A 1 279 ? -4.942 -13.561 -12.688 1.00 78.62 279 ILE A O 1
ATOM 2274 N N . ILE A 1 280 ? -3.136 -13.713 -14.001 1.00 76.88 280 ILE A N 1
ATOM 2275 C CA . ILE A 1 280 ? -3.718 -12.926 -15.096 1.00 76.88 280 ILE A CA 1
ATOM 2276 C C . ILE A 1 280 ? -4.888 -13.661 -15.743 1.00 76.88 280 ILE A C 1
ATOM 2278 O O . ILE A 1 280 ? -5.936 -13.060 -15.989 1.00 76.88 280 ILE A O 1
ATOM 2282 N N . ALA A 1 281 ? -4.756 -14.969 -15.973 1.00 73.69 281 ALA A N 1
ATOM 2283 C CA . ALA A 1 281 ? -5.841 -15.788 -16.500 1.00 73.69 281 ALA A CA 1
ATOM 2284 C C . ALA A 1 281 ? -7.064 -15.762 -15.566 1.00 73.69 281 ALA A C 1
ATOM 2286 O O . ALA A 1 281 ? -8.200 -15.629 -16.033 1.00 73.69 281 ALA A O 1
ATOM 2287 N N . PHE A 1 282 ? -6.842 -15.819 -14.249 1.00 73.94 282 PHE A N 1
ATOM 2288 C CA . PHE A 1 282 ? -7.902 -15.694 -13.251 1.00 73.94 282 PHE A CA 1
ATOM 2289 C C . PHE A 1 282 ? -8.608 -14.330 -13.322 1.00 73.94 282 PHE A C 1
ATOM 2291 O O . PHE A 1 282 ? -9.842 -14.282 -13.372 1.00 73.94 282 PHE A O 1
ATOM 2298 N N . GLN A 1 283 ? -7.854 -13.230 -13.419 1.00 70.62 283 GLN A N 1
ATOM 2299 C CA . GLN A 1 283 ? -8.428 -11.885 -13.557 1.00 70.62 283 GLN A CA 1
ATOM 2300 C C . GLN A 1 283 ? -9.209 -11.710 -14.866 1.00 70.62 283 GLN A C 1
ATOM 2302 O O . GLN A 1 283 ? -10.334 -11.202 -14.880 1.00 70.62 283 GLN A O 1
ATOM 2307 N N . HIS A 1 284 ? -8.683 -12.219 -15.980 1.00 69.94 284 HIS A N 1
ATOM 2308 C CA . HIS A 1 284 ? -9.371 -12.159 -17.267 1.00 69.94 284 HIS A CA 1
ATOM 2309 C C . HIS A 1 284 ? -10.666 -12.996 -17.280 1.00 69.94 284 HIS A C 1
ATOM 2311 O O . HIS A 1 284 ? -11.673 -12.605 -17.887 1.00 69.94 284 HIS A O 1
ATOM 2317 N N . ARG A 1 285 ? -10.688 -14.135 -16.573 1.00 68.88 285 ARG A N 1
ATOM 2318 C CA . ARG A 1 285 ? -11.907 -14.936 -16.382 1.00 68.88 285 ARG A CA 1
ATOM 2319 C C . ARG A 1 285 ? -12.977 -14.155 -15.613 1.00 68.88 285 ARG A C 1
ATOM 2321 O O . ARG A 1 285 ? -14.138 -14.178 -16.015 1.00 68.88 285 ARG A O 1
ATOM 2328 N N . LYS A 1 286 ? -12.603 -13.400 -14.573 1.00 63.34 286 LYS A N 1
ATOM 2329 C CA . LYS A 1 286 ? -13.541 -12.510 -13.862 1.00 63.34 286 LYS A CA 1
ATOM 2330 C C . LYS A 1 286 ? -14.152 -11.456 -14.789 1.00 63.34 286 LYS A C 1
ATOM 2332 O O . LYS A 1 286 ? -15.366 -11.263 -14.753 1.00 63.34 286 LYS A O 1
ATOM 2337 N N . ARG A 1 287 ? -13.351 -10.842 -15.672 1.00 62.59 287 ARG A N 1
ATOM 2338 C CA . ARG A 1 287 ? -13.816 -9.855 -16.671 1.00 62.59 287 ARG A CA 1
ATOM 2339 C C . ARG A 1 287 ? -14.805 -10.443 -17.683 1.00 62.59 287 ARG A C 1
ATOM 2341 O O . ARG A 1 287 ? -15.772 -9.795 -18.076 1.00 62.59 287 ARG A O 1
ATOM 2348 N N . THR A 1 288 ? -14.556 -11.665 -18.149 1.00 56.16 288 THR A N 1
ATOM 2349 C CA . THR A 1 288 ? -15.430 -12.332 -19.133 1.00 56.16 288 THR A CA 1
ATOM 2350 C C . THR A 1 288 ? -16.738 -12.816 -18.511 1.00 56.16 288 THR A C 1
ATOM 2352 O O . THR A 1 288 ? -17.781 -12.688 -19.150 1.00 56.16 288 THR A O 1
ATOM 2355 N N . LEU A 1 289 ? -16.709 -13.279 -17.257 1.00 57.03 289 LEU A N 1
ATOM 2356 C CA . LEU A 1 289 ? -17.908 -13.631 -16.486 1.00 57.03 289 LEU A CA 1
ATOM 2357 C C . LEU A 1 289 ? -18.769 -12.410 -16.129 1.00 57.03 289 LEU A C 1
ATOM 2359 O O . LEU A 1 289 ? -19.985 -12.507 -16.165 1.00 57.03 289 LEU A O 1
ATOM 2363 N N . THR A 1 290 ? -18.178 -11.245 -15.847 1.00 52.41 290 THR A N 1
ATOM 2364 C CA . THR A 1 290 ? -18.958 -10.005 -15.633 1.00 52.41 290 THR A CA 1
ATOM 2365 C C . THR A 1 290 ? -19.605 -9.494 -16.920 1.00 52.41 290 THR A C 1
ATOM 2367 O O . THR A 1 290 ? -20.715 -8.971 -16.879 1.00 52.41 290 THR A O 1
ATOM 2370 N N . LYS A 1 291 ? -18.958 -9.677 -18.081 1.00 50.19 291 LYS A N 1
ATOM 2371 C CA . LYS A 1 291 ? -19.523 -9.294 -19.388 1.00 50.19 291 LYS A CA 1
ATOM 2372 C C . LYS A 1 291 ? -20.620 -10.236 -19.896 1.00 50.19 291 LYS A C 1
ATOM 2374 O O . LYS A 1 291 ? -21.471 -9.803 -20.667 1.00 50.19 291 LYS A O 1
ATOM 2379 N N . ARG A 1 292 ? -20.611 -11.512 -19.501 1.00 46.50 292 ARG A N 1
ATOM 2380 C CA . ARG A 1 292 ? -21.656 -12.487 -19.844 1.00 46.50 292 ARG A CA 1
ATOM 2381 C C . ARG A 1 292 ? -22.559 -12.696 -18.627 1.00 46.50 292 ARG A C 1
ATOM 2383 O O . ARG A 1 292 ? -22.227 -13.488 -17.754 1.00 46.50 292 ARG A O 1
ATOM 2390 N N . LYS A 1 293 ? -23.688 -11.975 -18.566 1.00 38.56 293 LYS A N 1
ATOM 2391 C CA . LYS A 1 293 ? -24.765 -12.199 -17.578 1.00 38.56 293 LYS A CA 1
ATOM 2392 C C . LYS 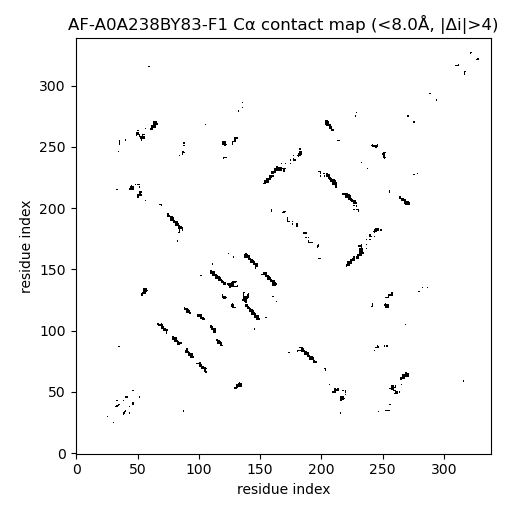A 1 293 ? -25.029 -13.707 -17.405 1.00 38.56 293 LYS A C 1
ATOM 2394 O O . LYS A 1 293 ? -25.107 -14.420 -18.401 1.00 38.56 293 LYS A O 1
ATOM 2399 N N . LEU A 1 294 ? -25.139 -14.136 -16.143 1.00 39.78 294 LEU A N 1
ATOM 2400 C CA . LEU A 1 294 ? -25.359 -15.501 -15.646 1.00 39.78 294 LEU A CA 1
ATOM 2401 C C . LEU A 1 294 ? -25.890 -16.523 -16.673 1.00 39.78 294 LEU A C 1
ATOM 2403 O O . LEU A 1 294 ? -27.041 -16.446 -17.089 1.00 39.78 294 LEU A O 1
ATOM 2407 N N . GLN A 1 295 ? -25.121 -17.590 -16.891 1.00 29.20 295 GLN A N 1
ATOM 2408 C CA . GLN A 1 295 ? -25.671 -18.944 -16.971 1.00 29.20 295 GLN A CA 1
ATOM 2409 C C . GLN A 1 295 ? -24.857 -19.833 -16.027 1.00 29.20 295 GLN A C 1
ATOM 2411 O O . GLN A 1 295 ? -23.629 -19.891 -16.111 1.00 29.20 295 GLN A O 1
ATOM 2416 N N . LEU A 1 296 ? -25.560 -20.439 -15.065 1.00 34.94 296 LEU A N 1
ATOM 2417 C CA . LEU A 1 296 ? -25.035 -21.399 -14.096 1.00 34.94 296 LEU A CA 1
ATOM 2418 C C . LEU A 1 296 ? -24.216 -22.490 -14.792 1.00 34.94 296 LEU A C 1
ATOM 2420 O O . LEU A 1 296 ? -24.670 -23.028 -15.793 1.00 34.94 296 LEU A O 1
ATOM 2424 N N . LEU A 1 297 ? -23.104 -22.898 -14.175 1.00 27.16 297 LEU A N 1
ATOM 2425 C CA . LEU A 1 297 ? -22.765 -24.314 -13.991 1.00 27.16 297 LEU A CA 1
ATOM 2426 C C . LEU A 1 297 ? -21.583 -24.441 -13.023 1.00 27.16 297 LEU A C 1
ATOM 2428 O O . LEU A 1 297 ? -20.459 -24.021 -13.303 1.00 27.16 297 LEU A O 1
ATOM 2432 N N . CYS A 1 298 ? -21.866 -25.022 -11.858 1.00 30.58 298 CYS A N 1
ATOM 2433 C CA . CYS A 1 298 ? -20.869 -25.540 -10.936 1.00 30.58 298 CYS A CA 1
ATOM 2434 C C . CYS A 1 298 ? -19.987 -26.560 -11.667 1.00 30.58 298 CYS A C 1
ATOM 2436 O O . CYS A 1 298 ? -20.498 -27.545 -12.189 1.00 30.58 298 CYS A O 1
ATOM 2438 N N . PHE A 1 299 ? -18.669 -26.373 -11.642 1.00 31.50 299 PHE A N 1
ATOM 2439 C CA . PHE A 1 299 ? -17.722 -27.438 -11.964 1.00 31.50 299 PHE A CA 1
ATOM 2440 C C . PHE A 1 299 ? -16.727 -27.570 -10.813 1.00 31.50 299 PHE A C 1
ATOM 2442 O O . PHE A 1 299 ? -15.974 -26.643 -10.512 1.00 31.50 299 PHE A O 1
ATOM 2449 N N . LYS A 1 300 ? -16.774 -28.729 -10.146 1.00 26.58 300 LYS A N 1
ATOM 2450 C CA . LYS A 1 300 ? -15.772 -29.161 -9.165 1.00 26.58 300 LYS A CA 1
ATOM 2451 C C . LYS A 1 300 ? -14.403 -29.305 -9.854 1.00 26.58 300 LYS A C 1
ATOM 2453 O O . LYS A 1 300 ? -14.358 -29.621 -11.044 1.00 26.58 300 LYS A O 1
ATOM 2458 N N . PRO A 1 301 ? -13.288 -29.099 -9.134 1.00 32.00 301 PRO A N 1
ATOM 2459 C CA . PRO A 1 301 ? -11.963 -29.143 -9.727 1.00 32.00 301 PRO A CA 1
ATOM 2460 C C . PRO A 1 301 ? -11.525 -30.600 -9.895 1.00 32.00 301 PRO A C 1
ATOM 2462 O O . PRO A 1 301 ? -11.113 -31.250 -8.939 1.00 32.00 301 PRO A O 1
ATOM 2465 N N . THR A 1 302 ? -11.572 -31.117 -11.118 1.00 30.53 302 THR A N 1
ATOM 2466 C CA . THR A 1 302 ? -10.792 -32.303 -11.489 1.00 30.53 302 THR A CA 1
ATOM 2467 C C . THR A 1 302 ? -9.741 -31.914 -12.512 1.00 30.53 302 THR A C 1
ATOM 2469 O O . THR A 1 302 ? -10.039 -31.274 -13.519 1.00 30.53 302 THR A O 1
ATOM 2472 N N . LYS A 1 303 ? -8.497 -32.293 -12.198 1.00 35.97 303 LYS A N 1
ATOM 2473 C CA . LYS A 1 303 ? -7.296 -32.201 -13.030 1.00 35.97 303 LYS A CA 1
ATOM 2474 C C . LYS A 1 303 ? -7.611 -32.584 -14.478 1.00 35.97 303 LYS A C 1
ATOM 2476 O O . LYS A 1 303 ? -7.778 -33.763 -14.736 1.00 35.97 303 LYS A O 1
ATOM 2481 N N . ILE A 1 304 ? -7.656 -31.610 -15.381 1.00 28.58 304 ILE A N 1
ATOM 2482 C CA . ILE A 1 304 ? -7.380 -31.707 -16.823 1.00 28.58 304 ILE A CA 1
ATOM 2483 C C . ILE A 1 304 ? -7.212 -30.253 -17.286 1.00 28.58 304 ILE A C 1
ATOM 2485 O O . ILE A 1 304 ? -8.116 -29.440 -17.107 1.00 28.58 304 ILE A O 1
ATOM 2489 N N . TYR A 1 305 ? -6.048 -29.905 -17.839 1.00 30.41 305 TYR A N 1
ATOM 2490 C CA . TYR A 1 305 ? -5.847 -28.626 -18.525 1.00 30.41 305 TYR A CA 1
ATOM 2491 C C . TYR A 1 305 ? -6.704 -28.629 -19.801 1.00 30.41 305 TYR A C 1
ATOM 2493 O O . TYR A 1 305 ? -6.405 -29.416 -20.703 1.00 30.41 305 TYR A O 1
ATOM 2501 N N . PRO A 1 306 ? -7.748 -27.792 -19.943 1.00 30.06 306 PRO A N 1
ATOM 2502 C CA . PRO A 1 306 ? -8.408 -27.667 -21.227 1.00 30.06 306 PRO A CA 1
ATOM 2503 C C . PRO A 1 306 ? -7.529 -26.800 -22.132 1.00 30.06 306 PRO A C 1
ATOM 2505 O O . PRO A 1 306 ? -7.088 -25.721 -21.733 1.00 30.06 306 PRO A O 1
ATOM 2508 N N . LYS A 1 307 ? -7.293 -27.258 -23.366 1.00 29.75 307 LYS A N 1
ATOM 2509 C CA . LYS A 1 307 ? -6.806 -26.417 -24.468 1.00 29.75 307 LYS A CA 1
ATOM 2510 C C . LYS A 1 307 ? -7.731 -25.200 -24.586 1.00 29.75 307 LYS A C 1
ATOM 2512 O O . LYS A 1 307 ? -8.841 -25.311 -25.099 1.00 29.75 307 LYS A O 1
ATOM 2517 N N . ILE A 1 308 ? -7.283 -24.044 -24.103 1.00 34.53 308 ILE A N 1
ATOM 2518 C CA . ILE A 1 308 ? -7.959 -22.768 -24.338 1.00 34.53 308 ILE A CA 1
ATOM 2519 C C . ILE A 1 308 ? -7.572 -22.324 -25.750 1.00 34.53 308 ILE A C 1
ATOM 2521 O O . ILE A 1 308 ? -6.429 -21.948 -26.000 1.00 34.53 308 ILE A O 1
ATOM 2525 N N . ILE A 1 309 ? -8.521 -22.401 -26.683 1.00 27.88 309 ILE A N 1
ATOM 2526 C CA . ILE A 1 309 ? -8.378 -21.822 -28.021 1.00 27.88 309 ILE A CA 1
ATOM 2527 C C . ILE A 1 309 ? -8.534 -20.305 -27.873 1.00 27.88 309 ILE A C 1
ATOM 2529 O O . ILE A 1 309 ? -9.628 -19.805 -27.615 1.00 27.88 309 ILE A O 1
ATOM 2533 N N . TRP A 1 310 ? -7.431 -19.570 -28.006 1.00 33.53 310 TRP A N 1
ATOM 2534 C CA . TRP A 1 310 ? -7.444 -18.110 -28.056 1.00 33.53 310 TRP A CA 1
ATOM 2535 C C . TRP A 1 310 ? -7.760 -17.647 -29.484 1.00 33.53 310 TRP A C 1
ATOM 2537 O O . TRP A 1 310 ? -7.068 -18.014 -30.433 1.00 33.53 310 TRP A O 1
ATOM 2547 N N . HIS A 1 311 ? -8.795 -16.819 -29.651 1.00 31.94 311 HIS A N 1
ATOM 2548 C CA . HIS A 1 311 ? -9.018 -16.096 -30.906 1.00 31.94 311 HIS A CA 1
ATOM 2549 C C . HIS A 1 311 ? -7.902 -15.053 -31.102 1.00 31.94 311 HIS A C 1
ATOM 2551 O O . HIS A 1 311 ? -7.633 -14.260 -30.202 1.00 31.94 311 HIS A O 1
ATOM 2557 N N . ARG A 1 312 ? -7.277 -15.052 -32.288 1.00 34.69 312 ARG A N 1
ATOM 2558 C CA . ARG A 1 312 ? -6.049 -14.319 -32.684 1.00 34.69 312 ARG A CA 1
ATOM 2559 C C . ARG A 1 312 ? -6.102 -12.773 -32.659 1.00 34.69 312 ARG A C 1
ATOM 2561 O O . ARG A 1 312 ? -5.228 -12.142 -33.241 1.00 34.69 312 ARG A O 1
ATOM 2568 N N . ASN A 1 313 ? -7.074 -12.141 -32.001 1.00 31.50 313 ASN A N 1
ATOM 2569 C CA . ASN A 1 313 ? -7.348 -10.704 -32.171 1.00 31.50 313 ASN A CA 1
ATOM 2570 C C . ASN A 1 313 ? -6.952 -9.805 -30.983 1.00 31.50 313 ASN A C 1
ATOM 2572 O O . ASN A 1 313 ? -7.472 -8.699 -30.861 1.00 31.50 313 ASN A O 1
ATOM 2576 N N . SER A 1 314 ? -6.029 -10.220 -30.111 1.00 40.88 314 SER A N 1
ATOM 2577 C CA . SER A 1 314 ? -5.420 -9.302 -29.129 1.00 40.88 314 SER A CA 1
ATOM 2578 C C . SER A 1 314 ? -3.893 -9.373 -29.154 1.00 40.88 314 SER A C 1
ATOM 2580 O O . SER A 1 314 ? -3.323 -10.451 -29.315 1.00 40.88 314 SER A O 1
ATOM 2582 N N . SER A 1 315 ? -3.214 -8.238 -28.971 1.00 45.59 315 SER A N 1
ATOM 2583 C CA . SER A 1 315 ? -1.744 -8.162 -28.876 1.00 45.59 315 SER A CA 1
ATOM 2584 C C . SER A 1 315 ? -1.184 -9.089 -27.786 1.00 45.59 315 SER A C 1
ATOM 2586 O O . SER A 1 315 ? -0.161 -9.738 -27.995 1.00 45.59 315 SER A O 1
ATOM 2588 N N . LEU A 1 316 ? -1.925 -9.261 -26.682 1.00 40.19 316 LEU A N 1
ATOM 2589 C CA . LEU A 1 316 ? -1.639 -10.257 -25.645 1.00 40.19 316 LEU A CA 1
ATOM 2590 C C . LEU A 1 316 ? -1.664 -11.696 -26.185 1.00 40.19 316 LEU A C 1
ATOM 2592 O O . LEU A 1 316 ? -0.792 -12.482 -25.837 1.00 40.19 316 LEU A O 1
ATOM 2596 N N . SER A 1 317 ? -2.630 -12.056 -27.039 1.00 39.38 317 SER A N 1
ATOM 2597 C CA . SER A 1 317 ? -2.722 -13.413 -27.606 1.00 39.38 317 SER A CA 1
ATOM 2598 C C . SER A 1 317 ? -1.540 -13.750 -28.520 1.00 39.38 317 SER A C 1
ATOM 2600 O O . SER A 1 317 ? -1.068 -14.884 -28.513 1.00 39.38 317 SER A O 1
ATOM 2602 N N . HIS A 1 318 ? -1.019 -12.761 -29.254 1.00 39.75 318 HIS A N 1
ATOM 2603 C CA . HIS A 1 318 ? 0.127 -12.946 -30.142 1.00 39.75 318 HIS A CA 1
ATOM 2604 C C . HIS A 1 318 ? 1.424 -13.120 -29.345 1.00 39.75 318 HIS A C 1
ATOM 2606 O O . HIS A 1 318 ? 2.140 -14.094 -29.566 1.00 39.75 318 HIS A O 1
ATOM 2612 N N . TYR A 1 319 ? 1.659 -12.248 -28.356 1.00 43.03 319 TYR A N 1
ATOM 2613 C CA . TYR A 1 319 ? 2.815 -12.337 -27.458 1.00 43.03 319 TYR A CA 1
ATOM 2614 C C . TYR A 1 319 ? 2.803 -13.638 -26.632 1.00 43.03 319 TYR A C 1
ATOM 2616 O O . TYR A 1 319 ? 3.838 -14.268 -26.404 1.00 43.03 319 TYR A O 1
ATOM 2624 N N . MET A 1 320 ? 1.610 -14.101 -26.242 1.00 41.50 320 MET A N 1
ATOM 2625 C CA . MET A 1 320 ? 1.440 -15.322 -25.454 1.00 41.50 320 MET A CA 1
ATOM 2626 C C . MET A 1 320 ? 1.575 -16.610 -26.269 1.00 41.50 320 MET A C 1
ATOM 2628 O O . MET A 1 320 ? 2.167 -17.566 -25.769 1.00 41.50 320 MET A O 1
ATOM 2632 N N . CYS A 1 321 ? 1.119 -16.634 -27.526 1.00 37.34 321 CYS A N 1
ATOM 2633 C CA . CYS A 1 321 ? 1.418 -17.741 -28.438 1.00 37.34 321 CYS A CA 1
ATOM 2634 C C . CYS A 1 321 ? 2.922 -17.849 -28.722 1.00 37.34 321 CYS A C 1
ATOM 2636 O O . CYS A 1 321 ? 3.446 -18.956 -28.740 1.00 37.34 321 CYS A O 1
ATOM 2638 N N . SER A 1 322 ? 3.646 -16.734 -28.883 1.00 40.09 322 SER A 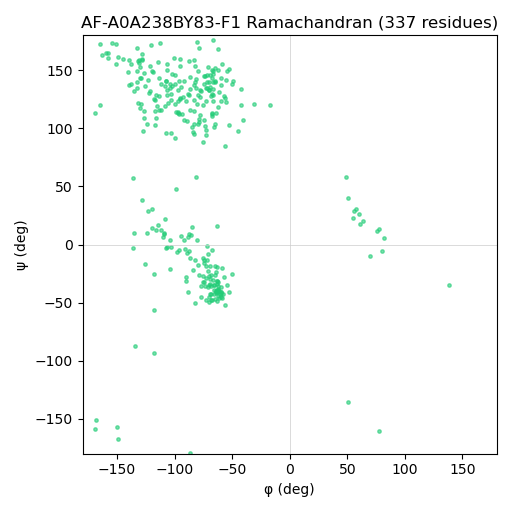N 1
ATOM 2639 C CA . SER A 1 322 ? 5.096 -16.778 -29.137 1.00 40.09 322 SER A CA 1
ATOM 2640 C C . SER A 1 322 ? 5.926 -17.317 -27.965 1.00 40.09 322 SER A C 1
ATOM 2642 O O . SER A 1 322 ? 6.959 -17.944 -28.204 1.00 40.09 322 SER A O 1
ATOM 2644 N N . ILE A 1 323 ? 5.471 -17.116 -26.721 1.00 43.84 323 ILE A N 1
ATOM 2645 C CA . ILE A 1 323 ? 6.121 -17.660 -25.516 1.00 43.84 323 ILE A CA 1
ATOM 2646 C C . ILE A 1 323 ? 5.810 -19.155 -25.355 1.00 43.84 323 ILE A C 1
ATOM 2648 O O . ILE A 1 323 ? 6.719 -19.943 -25.105 1.00 43.84 323 ILE A O 1
ATOM 2652 N N . LEU A 1 324 ? 4.549 -19.564 -25.539 1.00 39.19 324 LEU A N 1
ATOM 2653 C CA . LEU A 1 324 ? 4.142 -20.971 -25.421 1.00 39.19 324 LEU A CA 1
ATOM 2654 C C . LEU A 1 324 ? 4.685 -21.854 -26.558 1.00 39.19 324 LEU A C 1
ATOM 2656 O O . LEU A 1 324 ? 4.972 -23.024 -26.324 1.00 39.19 324 LEU A O 1
ATOM 2660 N N . ASP A 1 325 ? 4.888 -21.295 -27.755 1.00 38.53 325 ASP A N 1
ATOM 2661 C CA . ASP A 1 325 ? 5.487 -21.999 -28.899 1.00 38.53 325 ASP A CA 1
ATOM 2662 C C . ASP A 1 325 ? 7.030 -22.070 -28.837 1.00 38.53 325 ASP A C 1
ATOM 2664 O O . ASP A 1 325 ? 7.661 -22.529 -29.789 1.00 38.53 325 ASP A O 1
ATOM 2668 N N . GLY A 1 326 ? 7.671 -21.580 -27.765 1.00 34.38 326 GLY A N 1
ATOM 2669 C CA . GLY A 1 326 ? 9.133 -21.624 -27.614 1.00 34.38 326 GLY A CA 1
ATOM 2670 C C . GLY A 1 326 ? 9.910 -20.815 -28.664 1.00 34.38 326 GLY A C 1
ATOM 2671 O O . GLY A 1 326 ? 11.093 -21.074 -28.892 1.00 34.38 326 GLY A O 1
ATOM 2672 N N . ARG A 1 327 ? 9.266 -19.842 -29.329 1.00 37.69 327 ARG A N 1
ATOM 2673 C CA . ARG A 1 327 ? 9.894 -19.023 -30.388 1.00 37.69 327 ARG A CA 1
ATOM 2674 C C . ARG A 1 327 ? 10.724 -17.863 -29.847 1.00 37.69 327 ARG A C 1
ATOM 2676 O O . ARG A 1 327 ? 11.514 -17.293 -30.590 1.00 37.69 327 ARG A O 1
ATOM 2683 N N . ILE A 1 328 ? 10.578 -17.541 -28.565 1.00 40.09 328 ILE A N 1
ATOM 2684 C CA . ILE A 1 328 ? 11.481 -16.644 -27.843 1.00 40.09 328 ILE A CA 1
ATOM 2685 C C . ILE A 1 328 ? 12.440 -17.539 -27.057 1.00 40.09 328 ILE A C 1
ATOM 2687 O O . ILE A 1 328 ? 12.127 -17.992 -25.957 1.00 40.09 328 ILE A O 1
ATOM 2691 N N . LYS A 1 329 ? 13.583 -17.871 -27.666 1.00 36.09 329 LYS A N 1
ATOM 2692 C CA . LYS A 1 329 ? 14.674 -18.559 -26.969 1.00 36.09 329 LYS A CA 1
ATOM 2693 C C . LYS A 1 329 ? 15.373 -17.571 -26.037 1.00 36.09 329 LYS A C 1
ATOM 2695 O O . LYS A 1 329 ? 15.483 -16.394 -26.371 1.00 36.09 329 LYS A O 1
ATOM 2700 N N . ASN A 1 330 ? 15.815 -18.082 -24.887 1.00 35.66 330 ASN A N 1
ATOM 2701 C CA . ASN A 1 330 ? 16.671 -17.410 -23.910 1.00 35.66 330 ASN A CA 1
ATOM 2702 C C . ASN A 1 330 ? 17.621 -16.420 -24.592 1.00 35.66 330 ASN A C 1
ATOM 2704 O O . ASN A 1 330 ? 18.419 -16.816 -25.439 1.00 35.66 330 ASN A O 1
ATOM 2708 N N . VAL A 1 331 ? 17.538 -15.145 -24.218 1.00 31.67 331 VAL A N 1
ATOM 2709 C CA . VAL A 1 331 ? 18.593 -14.190 -24.550 1.00 31.67 331 VAL A CA 1
ATOM 2710 C C . VAL A 1 331 ? 19.774 -14.546 -23.651 1.00 31.67 331 VAL A C 1
ATOM 2712 O O . VAL A 1 331 ? 19.815 -14.160 -22.485 1.00 31.67 331 VAL A O 1
ATOM 2715 N N . GLU A 1 332 ? 20.695 -15.357 -24.170 1.00 28.56 332 GLU A N 1
ATOM 2716 C CA . GLU A 1 332 ? 22.037 -15.471 -23.609 1.00 28.56 332 GLU A CA 1
ATOM 2717 C C . GLU A 1 332 ? 22.685 -14.084 -23.661 1.00 28.56 332 GLU A C 1
ATOM 2719 O O . GLU A 1 332 ? 22.743 -13.438 -24.710 1.00 28.56 332 GLU A O 1
ATOM 2724 N N . MET A 1 333 ? 23.119 -13.591 -22.502 1.00 30.83 333 MET A N 1
ATOM 2725 C CA . MET A 1 333 ? 23.887 -12.356 -22.415 1.00 30.83 333 MET A CA 1
ATOM 2726 C C . MET A 1 333 ? 25.253 -12.594 -23.058 1.00 30.83 333 MET A C 1
ATOM 2728 O O . MET A 1 333 ? 26.076 -13.329 -22.518 1.00 30.83 333 MET A O 1
ATOM 2732 N N . ASN A 1 334 ? 25.508 -11.941 -24.191 1.00 27.06 334 ASN A N 1
ATOM 2733 C CA . ASN A 1 334 ? 26.856 -11.793 -24.724 1.00 27.06 334 ASN A CA 1
ATOM 2734 C C . ASN A 1 334 ? 27.679 -10.939 -23.750 1.00 27.06 334 ASN A C 1
ATOM 2736 O O . ASN A 1 334 ? 27.544 -9.716 -23.707 1.00 27.06 334 ASN A O 1
ATOM 2740 N N . THR A 1 335 ? 28.550 -11.579 -22.975 1.00 35.31 335 THR A N 1
ATOM 2741 C CA . THR A 1 335 ? 29.676 -10.913 -22.323 1.00 35.31 335 THR A CA 1
ATOM 2742 C C . THR A 1 335 ? 30.821 -10.816 -23.326 1.00 35.31 335 THR A C 1
ATOM 2744 O O . THR A 1 335 ? 31.612 -11.746 -23.467 1.00 35.31 335 THR A O 1
ATOM 2747 N N . SER A 1 336 ? 30.928 -9.689 -24.024 1.00 31.62 336 SER A N 1
ATOM 2748 C CA . SER A 1 336 ? 32.155 -9.311 -24.729 1.00 31.62 336 SER A CA 1
ATOM 2749 C C . SER A 1 336 ? 32.598 -7.938 -24.239 1.00 31.62 336 SER A C 1
ATOM 2751 O O . SER A 1 336 ? 32.001 -6.917 -24.578 1.00 31.62 336 SER A O 1
ATOM 2753 N N . ASN A 1 337 ? 33.627 -7.954 -23.397 1.00 30.16 337 ASN A N 1
ATOM 2754 C CA . ASN A 1 337 ? 34.393 -6.796 -22.953 1.00 30.16 337 ASN A CA 1
ATOM 2755 C C . ASN A 1 337 ? 35.252 -6.302 -24.135 1.00 30.16 337 ASN A C 1
ATOM 2757 O O . ASN A 1 337 ? 35.879 -7.152 -24.775 1.00 30.16 337 ASN A O 1
ATOM 2761 N N . PRO A 1 338 ? 35.331 -4.999 -24.453 1.00 37.62 338 PRO A N 1
ATOM 2762 C CA . PRO A 1 338 ? 36.358 -4.516 -25.362 1.00 37.62 338 PRO A CA 1
ATOM 2763 C C . PRO A 1 338 ? 37.671 -4.299 -24.598 1.00 37.62 338 PRO A C 1
ATOM 2765 O O . PRO A 1 338 ? 37.668 -3.857 -23.446 1.00 37.62 338 PRO A O 1
ATOM 2768 N N . ALA A 1 339 ? 38.762 -4.683 -25.259 1.00 36.12 339 ALA A N 1
ATOM 2769 C CA . ALA A 1 339 ? 40.146 -4.457 -24.853 1.00 36.12 339 ALA A CA 1
ATOM 2770 C C . ALA A 1 339 ? 40.545 -2.977 -24.926 1.00 36.12 339 ALA A C 1
ATOM 2772 O O . ALA A 1 339 ? 39.932 -2.245 -25.740 1.00 36.12 339 ALA A O 1
#

pLDDT: mean 79.33, std 25.93, range [26.58, 98.88]

Organism: NCBI:txid387005

Mean predicted aligned error: 12.3 Å

Solvent-accessible surface area (backbone atoms only — not comparable to full-atom values): 19412 Å² total; per-residue (Å²): 139,83,87,81,82,82,81,77,81,76,80,80,92,77,88,63,63,71,61,46,63,63,47,60,53,55,76,77,44,75,84,74,83,67,51,69,66,94,45,14,73,91,69,44,62,65,62,79,57,72,38,40,32,26,38,62,50,44,81,91,66,48,45,81,41,82,62,62,70,64,42,73,42,59,30,80,48,71,32,39,34,39,36,29,19,70,27,68,36,53,36,38,40,61,57,72,91,78,76,68,32,33,39,34,50,50,80,52,96,56,47,24,39,60,60,36,37,37,49,21,33,33,92,46,79,69,32,14,22,37,46,23,55,75,79,40,44,31,29,20,25,37,40,42,35,21,34,25,72,87,48,65,81,38,33,39,34,42,37,34,39,35,42,82,48,90,41,50,73,51,52,47,68,59,62,78,48,45,90,70,24,36,46,44,75,28,59,45,83,43,54,76,43,43,56,51,52,65,48,41,94,65,70,72,31,30,37,39,37,73,21,20,40,66,51,85,70,23,50,71,42,24,41,39,35,36,48,72,48,54,38,50,33,28,66,70,58,55,48,52,58,52,64,20,26,21,78,85,68,43,72,42,50,40,55,44,70,63,35,68,59,73,91,60,68,40,32,34,32,41,78,53,68,72,62,52,48,54,54,51,53,52,53,51,49,52,55,52,51,70,73,45,75,88,76,91,76,94,75,80,94,68,98,69,88,73,87,78,84,76,73,88,85,40,75,66,50,54,59,49,50,38,57,75,67,60,71,66,66,83,82,74,79,84,87,76,84,84,132

Radius of gyration: 22.96 Å; Cα contacts (8 Å, |Δi|>4): 638; chains: 1; bounding box: 66×62×82 Å

Sequence (339 aa):
MKRFSLNLSIPRKKELILSQFVTEVSSFVRVMNWDYCEEGPKYWPNADGHNQSPINLDLSLVKHITVDPLKFLNYDVKLKGEIVNNGHSVQVTPRFENSVPEIQGGGFDQTYRFVQYHFHWGLHDNEGSEHTLAGLHYPAELHLVHEGLTNPNKIAVVGVFFVLGDDDKALHQECTVLNKIIDPTQSQPIQEIVLNDKLPKNRKSFWRYMGSLTTPPCSEVVTWTIFTEPIVITKSQLALFRNLHDKTGHTMKNFRPVQKLYSRELQLMNIDFIRLFGIIAFQHRKRTLTKRKLQLLCFKPTKIYPKIIWHRNSSLSHYMCSILDGRIKNVEMNTSNPA

Foldseek 3Di:
DDDDDPPPDDPDPDPCPVVCVVVVCVVPDPPDDAACPPNRLVNAAPCPDQFADDAEAEPVQADEDEWDFKDKPCLQPKFKFKWAQQLQWTKTFTDDPDDFIWIDTPPDPAIWTWGIKTKWAALDQFATDQYHYVPTHGRMKMWTWTAGPVHRLAIEIEIAGEHEDDDAQLCVQVLVCLVQRQEHPGMDITTRDRNVSVDDPDRQKWKWWFHFPQHPVRDRRYTYTYGLDHHYHHPVSSVSQQSHHHPVRDRDHHYHHHDDNRPIHMYMYRDDPVVSVVSVVVRVVVVVCVVDPDDDDDDDDDDDDDPDDDDPPDPVVVVVCCVVVCVDPDPDDDPDDDD

Nearest PDB structures (foldseek):
  2h4n-assembly1_A  TM=9.269E-01  e=5.892E-29  Homo sapiens
  3dv7-assembly1_A  TM=9.238E-01  e=8.479E-29  Homo sapiens
  4l5w-assembly1_A  TM=9.262E-01  e=4.360E-28  Homo sapiens
  5ogo-assembly1_A  TM=9.301E-01  e=1.083E-27  Homo sapiens
  1h9q-assembly1_A  TM=9.200E-01  e=1.558E-27  Homo sapiens

InterPro domains:
  IPR001148 Alpha carbonic anhydrase domain [PF00194] (40-267)
  IPR001148 Alpha carbonic anhydrase domain [PS51144] (32-270)
  IPR001148 Alpha carbonic anhydrase domain [SM01057] (34-267)
  IPR018338 Carbonic anhydrase, alpha-class, conserved site [PS00162] (129-145)
  IPR023561 Carbonic anhydrase, alpha-class [PTHR18952] (33-264)
  IPR036398 Alpha carbonic anhydrase domain superfamil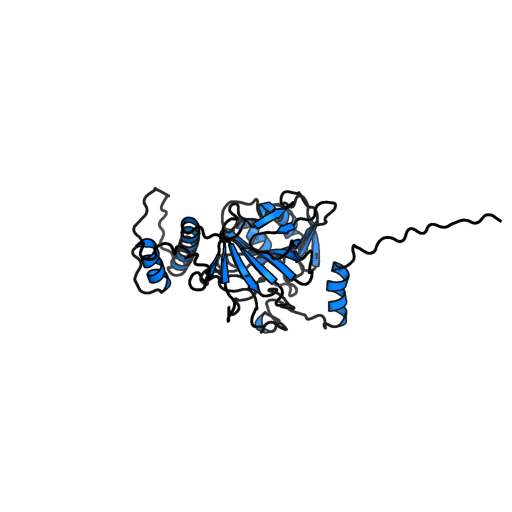y [G3DSA:3.10.200.10] (28-272)
  IPR036398 Alpha carbonic anhydrase domain superfamily [SSF51069] (33-267)

Secondary structure (DSSP, 8-state):
--------------S-HHHHHHHHGGGTS------SSTT-TTS-TTTT-TT-S--EE-GGGEEEE--PPEEEESTTS-EEEEEEE-SS-EEEEEE-SS---EEEETT-SS-EEEEEEEEEE-SSTT---SSEETTB--SEEEEEEEEESS-TT-EEEEEEEEEESS--GGGHHHHTTGGG--STT-EEEEEEE-GGGGS-S--S-EEEEEE--SSTT--S-EEEEEESSPEEE-HHHHHHHTT-B-TTSSBP---PPPPP-TTPPEEEES--HHHHHHHHHHHHHHHHHHHS----------S--------S-SHHHHHHHHHHTT-S-----------